Protein AF-A0A6P8C9P0-F1 (afdb_monomer)

Radius of gyration: 18.81 Å; Cα contacts (8 Å, |Δi|>4): 446; chains: 1; bounding box: 41×46×53 Å

Solvent-accessible surface area (backbone atoms only — not comparable to full-atom values): 13432 Å² total; per-residue (Å²): 136,72,99,70,89,68,78,59,92,70,78,67,55,32,41,37,35,40,25,25,28,27,42,24,46,54,54,61,43,34,74,77,38,61,74,51,44,64,33,69,88,29,44,31,27,42,57,29,80,65,13,52,50,44,22,51,49,37,21,52,47,36,54,76,71,49,50,63,82,60,47,60,36,36,37,21,14,67,36,49,24,17,42,52,31,44,45,54,35,68,60,75,67,96,59,94,73,78,75,48,33,39,36,36,74,60,48,38,52,67,38,17,49,34,28,45,54,32,42,70,40,49,73,59,43,48,72,76,40,70,75,47,42,54,87,79,52,91,57,54,56,60,79,79,44,34,81,89,46,62,58,47,74,66,56,51,35,56,37,32,51,53,38,52,55,53,57,65,72,44,90,64,50,27,34,34,38,22,26,33,51,65,38,49,40,39,39,35,63,74,28,46,63,80,60,66,78,75,45,70,56,68,63,50,65,40,28,38,37,35,27,34,42,42,63,59,86,78,64,94,71,96,75,94,77,80,93,72,96,67,89,67,70,57,54,36,32,40,79,74,48,81,49,78,107

Nearest PDB structures (foldseek):
  9emu-assembly1_B  TM=6.594E-01  e=8.810E-09  Streptomyces davaonensis
  5wdi-assembly2_B  TM=6.029E-01  e=4.535E-07  Homo sapiens
  6cnl-assembly1_I  TM=6.682E-01  e=8.509E-05  Homo sapiens
  6cnl-assembly1_E  TM=6.393E-01  e=7.523E-05  Homo sapiens
  6cnl-assembly1_H  TM=6.653E-01  e=4.219E-04  Homo sapiens

pLDDT: mean 85.33, std 20.02, range [25.55, 98.81]

Foldseek 3Di:
DPPPPDDDLCQQKAKEKEWEFFAWPLNVVCVVPVCCLLDLVLALTAHDPRSLVLLQVLLCVCVVVVVLVQAQEEEFAQGRRLLCSRCSNNVDDPDPDGRAAEYDNLQADWAEQGNNSFHAFVVVVCVVRVRYDDPNPPGRGRPGHYNPDTQDLVNLLVSLVVVVVVVSPDPTRYYYYYHHFSSQLSNCVLAEDDDPVVSNDTAHHGWIWMKMKHQLVPDDDDDDDDDDDDPRPSIHIYTDDGDDD

InterPro domains:
  IPR013078 Histidine phosphatase superfamily, clade-1 [PF00300] (19-215)
  IPR013078 Histidine phosphatase superfamily, clade-1 [SM00855] (15-187)
  IPR013078 Histidine phosphatase superfamily, clade-1 [cd07067] (16-215)
  IPR029033 Histidine phosphatase superfamily [G3DSA:3.40.50.1240] (15-223)
  IPR029033 Histidine phosphatase superfamily [SSF53254] (16-216)
  IPR050275 Phosphoglycerate Mutase/Phosphatase [PTHR48100] (12-219)

Organism: Punica granatum (NCBI:txid22663)

Secondary structure (DSSP, 8-state):
--TT----TTTT-EEEEEEEPPPBHHHHHHHH-GGGGG-GGGTTPPBPHHHHHHHHHHHHHHHHTSGGGT-SEEEE-SSHHHHHHHHHHHS---SSSPPPEEE-GGG-SS-SSSGGGS---HHHHHHH-TTEE-TT---SS--S--SS-PPPHHHHHHHHHHHHHHHHT-S-SEEEEEE-HHHHHHHHHHHB-S-HHHHSSPPPTT-EEEEEEEETT-----------S----SEEEEEEEEE--

Sequence (245 aa):
MDSNGVASPYQNCKIVHWVRHAEGIHNVESEKNHDALLSSVLLDAQLSPRGWQQVNDLHKHVRDSGLLKRIDLVVTSPLSRTMQTATGVFGQSDESEKLPFLAVELCRERLGVHPCDKRRSIKEYKSIFPSTDFSQIESNDDILWKPDHRETPEEIAARGVKFMNWLKARPEKEIAVVTHSVFLLHVLNTFGEGNKSEKSNFFKNCELRSMTIVDGSISGSDCPSKPNSEEVPETKLKLISLESA

Mean predicted aligned error: 8.1 Å

Structure (mmCIF, N/CA/C/O backbone):
data_AF-A0A6P8C9P0-F1
#
_entry.id   AF-A0A6P8C9P0-F1
#
loop_
_atom_site.group_PDB
_atom_site.id
_atom_site.type_symbol
_atom_site.label_atom_id
_atom_site.label_alt_id
_atom_site.label_comp_id
_atom_site.label_asym_id
_atom_site.label_entity_id
_atom_site.label_seq_id
_atom_site.pdbx_PDB_ins_code
_atom_site.Cartn_x
_atom_site.Cartn_y
_atom_site.Cartn_z
_atom_site.occupancy
_atom_site.B_iso_or_equiv
_atom_site.auth_seq_id
_atom_site.auth_comp_id
_atom_site.auth_asym_id
_atom_site.auth_atom_id
_atom_site.pdbx_PDB_model_num
ATOM 1 N N . MET A 1 1 ? -19.549 15.455 25.509 1.00 36.09 1 MET A N 1
ATOM 2 C CA . MET A 1 1 ? -18.852 16.705 25.872 1.00 36.09 1 MET A CA 1
ATOM 3 C C . MET A 1 1 ? -18.682 16.628 27.364 1.00 36.09 1 MET A C 1
ATOM 5 O O . MET A 1 1 ? -19.658 16.816 28.077 1.00 36.09 1 MET A O 1
ATOM 9 N N . ASP A 1 2 ? -17.489 16.265 27.808 1.00 34.53 2 ASP A N 1
ATOM 10 C CA . ASP A 1 2 ? -17.225 16.102 29.230 1.00 34.53 2 ASP A CA 1
ATOM 11 C C . ASP A 1 2 ? -16.655 17.431 29.720 1.00 34.53 2 ASP A C 1
ATOM 13 O O . ASP A 1 2 ? -15.826 18.063 29.059 1.00 34.53 2 ASP A O 1
ATOM 17 N N . SER A 1 3 ? -17.210 17.910 30.823 1.00 44.91 3 SER A N 1
ATOM 18 C CA . SER A 1 3 ? -17.244 19.305 31.263 1.00 44.91 3 SER A CA 1
ATOM 19 C C . SER A 1 3 ? -15.918 19.851 31.806 1.00 44.91 3 SER A C 1
ATOM 21 O O . SER A 1 3 ? -15.930 20.589 32.781 1.00 44.91 3 SER A O 1
ATOM 23 N N . ASN A 1 4 ? -14.781 19.507 31.195 1.00 46.22 4 ASN A N 1
ATOM 24 C CA . ASN A 1 4 ? -13.469 20.029 31.591 1.00 46.22 4 ASN A CA 1
ATOM 25 C C . ASN A 1 4 ? -12.419 20.149 30.472 1.00 46.22 4 ASN A C 1
ATOM 27 O O . ASN A 1 4 ? -11.253 20.333 30.789 1.00 46.22 4 ASN A O 1
ATOM 31 N N . GLY A 1 5 ? -12.781 20.088 29.184 1.00 45.06 5 GLY A N 1
ATOM 32 C CA . GLY A 1 5 ? -11.939 20.593 28.078 1.00 45.06 5 GLY A CA 1
ATOM 33 C C . GLY A 1 5 ? -10.528 19.998 27.897 1.00 45.06 5 GLY A C 1
ATOM 34 O O . GLY A 1 5 ? -9.812 20.430 26.999 1.00 45.06 5 GLY A O 1
ATOM 35 N N . VAL A 1 6 ? -10.121 19.013 28.697 1.00 41.75 6 VAL A N 1
ATOM 36 C CA . VAL A 1 6 ? -8.855 18.293 28.555 1.00 41.75 6 VAL A CA 1
ATOM 37 C C . VAL A 1 6 ? -9.152 17.012 27.790 1.00 41.75 6 VAL A C 1
ATOM 39 O O . VAL A 1 6 ? -9.842 16.123 28.293 1.00 41.75 6 VAL A O 1
ATOM 42 N N . ALA A 1 7 ? -8.668 16.944 26.550 1.00 39.94 7 ALA A N 1
ATOM 43 C CA . ALA A 1 7 ? -8.699 15.726 25.756 1.00 39.94 7 ALA A CA 1
ATOM 44 C C . ALA A 1 7 ? -8.031 14.592 26.549 1.00 39.94 7 ALA A C 1
ATOM 46 O O . ALA A 1 7 ? -6.959 14.775 27.128 1.00 39.94 7 ALA A O 1
ATOM 47 N N . SER A 1 8 ? -8.673 13.424 26.601 1.00 38.81 8 SER A N 1
ATOM 48 C CA . SER A 1 8 ? -8.066 12.240 27.213 1.00 38.81 8 SER A CA 1
ATOM 49 C C . SER A 1 8 ? -6.726 11.970 26.517 1.00 38.81 8 SER A C 1
ATOM 51 O O . SER A 1 8 ? -6.692 11.996 25.286 1.00 38.81 8 SER A O 1
ATOM 53 N N . PRO A 1 9 ? -5.629 11.663 27.234 1.00 44.19 9 PRO A N 1
ATOM 54 C CA . PRO A 1 9 ? -4.328 11.380 26.614 1.00 44.19 9 PRO A CA 1
ATOM 55 C C . PRO A 1 9 ? -4.365 10.193 25.630 1.00 44.19 9 PRO A C 1
ATOM 57 O O . PRO A 1 9 ? -3.438 9.999 24.851 1.00 44.19 9 PRO A O 1
ATOM 60 N N . TYR A 1 10 ? -5.459 9.422 25.620 1.00 43.62 10 TYR A N 1
ATOM 61 C CA . TYR A 1 10 ? -5.720 8.329 24.685 1.00 43.62 10 TYR A CA 1
ATOM 62 C C . TYR A 1 10 ? -6.518 8.733 23.429 1.00 43.62 10 TYR A C 1
ATOM 64 O O . TYR A 1 10 ? -6.723 7.890 22.559 1.00 43.62 10 TYR A O 1
ATOM 72 N N . GLN A 1 11 ? -6.970 9.988 23.293 1.00 51.03 11 GLN A N 1
ATOM 73 C CA . GLN A 1 11 ? -7.746 10.441 22.124 1.00 51.03 11 GLN A CA 1
ATOM 74 C C . GLN A 1 11 ? -6.915 10.602 20.838 1.00 51.03 11 GLN A C 1
ATOM 76 O O . GLN A 1 11 ? -7.505 10.607 19.763 1.00 51.03 11 GLN A O 1
ATOM 81 N N . ASN A 1 12 ? -5.578 10.627 20.921 1.00 63.69 12 ASN A N 1
ATOM 82 C CA . ASN A 1 12 ? -4.683 10.768 19.757 1.00 63.69 12 ASN A CA 1
ATOM 83 C C . ASN A 1 12 ? -3.881 9.497 19.420 1.00 63.69 12 ASN A C 1
ATOM 85 O O . ASN A 1 12 ? -2.941 9.537 18.628 1.00 63.69 12 ASN A O 1
ATOM 89 N N . CYS A 1 13 ? -4.225 8.357 20.019 1.00 78.50 13 CYS A N 1
ATOM 90 C CA . CYS A 1 13 ? -3.523 7.098 19.793 1.00 78.50 13 CYS A CA 1
ATOM 91 C C . CYS A 1 13 ? -4.168 6.332 18.628 1.00 78.50 13 CYS A C 1
ATOM 93 O O . CYS A 1 13 ? -5.369 6.060 18.658 1.00 78.50 13 CYS A O 1
ATOM 95 N N . LYS A 1 14 ? -3.380 5.986 17.602 1.00 89.00 14 LYS A N 1
ATOM 96 C CA . LYS A 1 14 ? -3.839 5.210 16.437 1.00 89.00 14 LYS A CA 1
ATOM 97 C C . LYS A 1 14 ? -3.002 3.949 16.282 1.00 89.00 14 LYS A C 1
ATOM 99 O O . LYS A 1 14 ? -1.774 4.023 16.360 1.00 89.00 14 LYS A O 1
ATOM 104 N N . ILE A 1 15 ? -3.647 2.811 16.056 1.00 93.81 15 ILE A N 1
ATOM 105 C CA . ILE A 1 15 ? -2.972 1.544 15.768 1.00 93.81 15 ILE A CA 1
ATOM 106 C C . ILE A 1 15 ? -2.890 1.386 14.251 1.00 93.81 15 ILE A C 1
ATOM 108 O O . ILE A 1 15 ? -3.877 1.559 13.538 1.00 93.81 15 ILE A O 1
ATOM 112 N N . VAL A 1 16 ? -1.696 1.078 13.754 1.00 95.62 16 VAL A N 1
ATOM 113 C CA . VAL A 1 16 ? -1.434 0.848 12.336 1.00 95.62 16 VAL A CA 1
ATOM 114 C C . VAL A 1 16 ? -0.801 -0.523 12.146 1.00 95.62 16 VAL A C 1
ATOM 116 O O . VAL A 1 16 ? 0.275 -0.799 12.680 1.00 95.62 16 VAL A O 1
ATOM 119 N N . HIS A 1 17 ? -1.455 -1.366 11.353 1.00 96.69 17 HIS A N 1
ATOM 120 C CA . HIS A 1 17 ? -0.952 -2.667 10.924 1.00 96.69 17 HIS A CA 1
ATOM 121 C C . HIS A 1 17 ? -0.268 -2.511 9.573 1.00 96.69 17 HIS A C 1
ATOM 123 O O . HIS A 1 17 ? -0.915 -2.424 8.530 1.00 96.69 17 HIS A O 1
ATOM 129 N N . TRP A 1 18 ? 1.055 -2.446 9.593 1.00 97.06 18 TRP A N 1
ATOM 130 C CA . TRP A 1 18 ? 1.876 -2.337 8.397 1.00 97.06 18 TRP A CA 1
ATOM 131 C C . TRP A 1 18 ? 2.036 -3.704 7.758 1.00 97.06 18 TRP A C 1
ATOM 133 O O . TRP A 1 18 ? 2.501 -4.633 8.413 1.00 97.06 18 TRP A O 1
ATOM 143 N N . VAL A 1 19 ? 1.692 -3.815 6.480 1.00 97.94 19 VAL A N 1
ATOM 144 C CA . VAL A 1 19 ? 1.798 -5.055 5.713 1.00 97.94 19 VAL A CA 1
ATOM 145 C C . VAL A 1 19 ? 2.617 -4.795 4.457 1.00 97.94 19 VAL A C 1
ATOM 147 O O . VAL A 1 19 ? 2.261 -3.941 3.640 1.00 97.94 19 VAL A O 1
ATOM 150 N N . ARG A 1 20 ? 3.706 -5.542 4.255 1.00 98.19 20 ARG A N 1
ATOM 151 C CA . ARG A 1 20 ? 4.356 -5.591 2.935 1.00 98.19 20 ARG A CA 1
ATOM 152 C C . ARG A 1 20 ? 3.530 -6.492 2.024 1.00 98.19 20 ARG A C 1
ATOM 154 O O . ARG A 1 20 ? 3.133 -7.577 2.437 1.00 98.19 20 ARG A O 1
ATOM 161 N N . HIS A 1 21 ? 3.330 -6.095 0.769 1.00 98.62 21 HIS A N 1
ATOM 162 C CA . HIS A 1 21 ? 2.670 -6.956 -0.214 1.00 98.62 21 HIS A CA 1
ATOM 163 C C . HIS A 1 21 ? 3.293 -8.365 -0.288 1.00 98.62 21 HIS A C 1
ATOM 165 O O . HIS A 1 21 ? 4.496 -8.566 -0.064 1.00 98.62 21 HIS A O 1
ATOM 171 N N . ALA A 1 22 ? 2.471 -9.348 -0.645 1.00 98.50 22 ALA A N 1
ATOM 172 C CA . ALA A 1 22 ? 2.928 -10.709 -0.902 1.00 98.50 22 ALA A CA 1
ATOM 173 C C . ALA A 1 22 ? 3.867 -10.779 -2.124 1.00 98.50 22 ALA A C 1
ATOM 175 O O . ALA A 1 22 ? 4.036 -9.799 -2.849 1.00 98.50 22 ALA A O 1
ATOM 176 N N . GLU A 1 23 ? 4.522 -11.913 -2.349 1.00 98.62 23 GLU A N 1
ATOM 177 C CA . GLU A 1 23 ? 5.474 -12.089 -3.449 1.00 98.62 23 GLU A CA 1
ATOM 178 C C . GLU A 1 23 ? 4.827 -11.738 -4.799 1.00 98.62 23 GLU A C 1
ATOM 180 O O . GLU A 1 23 ? 3.805 -12.297 -5.200 1.00 98.62 23 GLU A O 1
ATOM 185 N N . GLY A 1 24 ? 5.414 -10.768 -5.498 1.00 98.31 24 GLY A N 1
ATOM 186 C CA . GLY A 1 24 ? 5.014 -10.382 -6.846 1.00 98.31 24 GLY A CA 1
ATOM 187 C C . GLY A 1 24 ? 5.866 -11.066 -7.906 1.00 98.31 24 GLY A C 1
ATOM 188 O O . GLY A 1 24 ? 7.008 -11.436 -7.645 1.00 98.31 24 GLY A O 1
ATOM 189 N N . ILE A 1 25 ? 5.364 -11.131 -9.140 1.00 98.38 25 ILE A N 1
ATOM 190 C CA . ILE A 1 25 ? 6.147 -11.617 -10.291 1.00 98.38 25 ILE A CA 1
ATOM 191 C C . ILE A 1 25 ? 7.461 -10.832 -10.434 1.00 98.38 25 ILE A C 1
ATOM 193 O O . ILE A 1 25 ? 8.504 -11.418 -10.697 1.00 98.38 25 ILE A O 1
ATOM 197 N N . HIS A 1 26 ? 7.449 -9.522 -10.161 1.00 97.38 26 HIS A N 1
ATOM 198 C CA . HIS A 1 26 ? 8.673 -8.718 -10.156 1.00 97.38 26 HIS A CA 1
ATOM 199 C C . HIS A 1 26 ? 9.710 -9.181 -9.116 1.00 97.38 26 HIS A C 1
ATOM 201 O O . HIS A 1 26 ? 10.896 -9.074 -9.399 1.00 97.38 26 HIS A O 1
ATOM 207 N N . ASN A 1 27 ? 9.299 -9.704 -7.947 1.00 96.88 27 ASN A N 1
ATOM 208 C CA . ASN A 1 27 ? 10.239 -10.244 -6.959 1.00 96.88 27 ASN A CA 1
ATOM 209 C C . ASN A 1 27 ? 10.946 -11.467 -7.547 1.00 96.88 27 ASN A C 1
ATOM 211 O O . ASN A 1 27 ? 12.171 -11.469 -7.634 1.00 96.88 27 ASN A O 1
ATOM 215 N N . VAL A 1 28 ? 10.163 -12.420 -8.059 1.00 97.19 28 VAL A N 1
ATOM 216 C CA . VAL A 1 28 ? 10.656 -13.649 -8.698 1.00 97.19 28 VAL A CA 1
ATOM 217 C C . VAL A 1 28 ? 11.628 -13.350 -9.841 1.00 97.19 28 VAL A C 1
ATOM 219 O O . VAL A 1 28 ? 12.682 -13.972 -9.936 1.00 97.19 28 VAL A O 1
ATOM 222 N N . GLU A 1 29 ? 11.302 -12.394 -10.712 1.00 97.00 29 GLU A N 1
ATOM 223 C CA . GLU A 1 29 ? 12.180 -12.048 -11.833 1.00 97.00 29 GLU A CA 1
ATOM 224 C C . GLU A 1 29 ? 13.431 -11.291 -11.372 1.00 97.00 29 GLU A C 1
ATOM 226 O O . GLU A 1 29 ? 14.524 -11.583 -11.853 1.00 97.00 29 GLU A O 1
ATOM 231 N N . SER A 1 30 ? 13.309 -10.393 -10.388 1.00 94.19 30 SER A N 1
ATOM 232 C CA . SER A 1 30 ? 14.456 -9.652 -9.845 1.00 94.19 30 SER A CA 1
ATOM 233 C C . SER A 1 30 ? 15.464 -10.528 -9.096 1.00 94.19 30 SER A C 1
ATOM 235 O O . SER A 1 30 ? 16.649 -10.207 -9.092 1.00 94.19 30 SER A O 1
ATOM 237 N N . GLU A 1 31 ? 15.015 -11.636 -8.493 1.00 93.62 31 GLU A N 1
ATOM 238 C CA . GLU A 1 31 ? 15.888 -12.633 -7.856 1.00 93.62 31 GLU A CA 1
ATOM 239 C C . GLU A 1 31 ? 16.720 -13.412 -8.881 1.00 93.62 31 GLU A C 1
ATOM 241 O O . GLU A 1 31 ? 17.859 -13.781 -8.598 1.00 93.62 31 GLU A O 1
ATOM 246 N N . LYS A 1 32 ? 16.175 -13.646 -10.081 1.00 94.75 32 LYS A N 1
ATOM 247 C CA . LYS A 1 32 ? 16.897 -14.297 -11.186 1.00 94.75 32 LYS A CA 1
ATOM 248 C C . LYS A 1 32 ? 17.855 -13.329 -11.871 1.00 94.75 32 LYS A C 1
ATOM 250 O O . LYS A 1 32 ? 18.989 -13.688 -12.176 1.00 94.75 32 LYS A O 1
ATOM 255 N N . ASN A 1 33 ? 17.369 -12.126 -12.164 1.00 93.88 33 ASN A N 1
ATOM 256 C CA . ASN A 1 33 ? 18.121 -11.068 -12.817 1.00 93.88 33 ASN A CA 1
ATOM 257 C C . ASN A 1 33 ? 17.550 -9.703 -12.422 1.00 93.88 33 ASN A C 1
ATOM 259 O O . ASN A 1 33 ? 16.431 -9.357 -12.799 1.00 93.88 33 ASN A O 1
ATOM 263 N N . HIS A 1 34 ? 18.344 -8.894 -11.726 1.00 91.62 34 HIS A N 1
ATOM 264 C CA . HIS A 1 34 ? 17.909 -7.575 -11.277 1.00 91.62 34 HIS A CA 1
ATOM 265 C C . HIS A 1 34 ? 17.508 -6.646 -12.437 1.00 91.62 34 HIS A C 1
ATOM 267 O O . HIS A 1 34 ? 16.539 -5.896 -12.310 1.00 91.62 34 HIS A O 1
ATOM 273 N N . ASP A 1 35 ? 18.166 -6.758 -13.597 1.00 94.56 35 ASP A N 1
ATOM 274 C CA . ASP A 1 35 ? 17.868 -5.942 -14.784 1.00 94.56 35 ASP A CA 1
ATOM 275 C C . ASP A 1 35 ? 16.480 -6.235 -15.373 1.00 94.56 35 ASP A C 1
ATOM 277 O O . ASP A 1 35 ? 15.930 -5.419 -16.117 1.00 94.56 35 ASP A O 1
ATOM 281 N N . ALA A 1 36 ? 15.853 -7.361 -15.001 1.00 94.38 36 ALA A N 1
ATOM 282 C CA . ALA A 1 36 ? 14.478 -7.663 -15.389 1.00 94.38 36 ALA A CA 1
ATOM 283 C C . ALA A 1 36 ? 13.499 -6.573 -14.928 1.00 94.38 36 ALA A C 1
ATOM 285 O O . ALA A 1 36 ? 12.482 -6.356 -15.587 1.00 94.38 36 ALA A O 1
ATOM 286 N N . LEU A 1 37 ? 13.822 -5.839 -13.853 1.00 94.62 37 LEU A N 1
ATOM 287 C CA . LEU A 1 37 ? 13.021 -4.724 -13.339 1.00 94.62 37 LEU A CA 1
ATOM 288 C C . LEU A 1 37 ? 12.880 -3.552 -14.318 1.00 94.62 37 LEU A C 1
ATOM 290 O O . LEU A 1 37 ? 11.991 -2.729 -14.120 1.00 94.62 37 LEU A O 1
ATOM 294 N N . LEU A 1 38 ? 13.704 -3.478 -15.368 1.00 96.25 38 LEU A N 1
ATOM 295 C CA . LEU A 1 38 ? 13.580 -2.491 -16.448 1.00 96.25 38 LEU A CA 1
ATOM 296 C C . LEU A 1 38 ? 12.605 -2.934 -17.551 1.00 96.25 38 LEU A C 1
ATOM 298 O O . LEU A 1 38 ? 12.249 -2.143 -18.425 1.00 96.25 38 LEU A O 1
ATOM 302 N N . SER A 1 39 ? 12.149 -4.188 -17.525 1.00 96.38 39 SER A N 1
ATOM 303 C CA . SER A 1 39 ? 11.251 -4.737 -18.537 1.00 96.38 39 SER A CA 1
ATOM 304 C C . SER A 1 39 ? 9.836 -4.176 -18.411 1.00 96.38 39 SER A C 1
ATOM 306 O O . SER A 1 39 ? 9.211 -4.227 -17.349 1.00 96.38 39 SER A O 1
ATOM 308 N N . SER A 1 40 ? 9.274 -3.728 -19.535 1.00 95.81 40 SER A N 1
ATOM 309 C CA . SER A 1 40 ? 7.868 -3.320 -19.628 1.00 95.81 40 SER A CA 1
ATOM 310 C C . SER A 1 40 ? 6.890 -4.473 -19.378 1.00 95.81 40 SER A C 1
ATOM 312 O O . SER A 1 40 ? 5.745 -4.221 -19.010 1.00 95.81 40 SER A O 1
ATOM 314 N N . VAL A 1 41 ? 7.335 -5.730 -19.504 1.00 96.62 41 VAL A N 1
ATOM 315 C CA . VAL A 1 41 ? 6.534 -6.922 -19.170 1.00 96.62 41 VAL A CA 1
ATOM 316 C C . VAL A 1 41 ? 6.161 -6.941 -17.687 1.00 96.62 41 VAL A C 1
ATOM 318 O O . VAL A 1 41 ? 5.101 -7.446 -17.323 1.00 96.62 41 VAL A O 1
ATOM 321 N N . LEU A 1 42 ? 6.998 -6.353 -16.827 1.00 97.38 42 LEU A N 1
ATOM 322 C CA . LEU A 1 42 ? 6.732 -6.254 -15.396 1.00 97.38 42 LEU A CA 1
ATOM 323 C C . LEU A 1 42 ? 5.882 -5.038 -15.021 1.00 97.38 42 LEU A C 1
ATOM 325 O O . LEU A 1 42 ? 5.723 -4.793 -13.826 1.00 97.38 42 LEU A O 1
ATOM 329 N N . LEU A 1 43 ? 5.330 -4.285 -15.984 1.00 98.12 43 LEU A N 1
ATO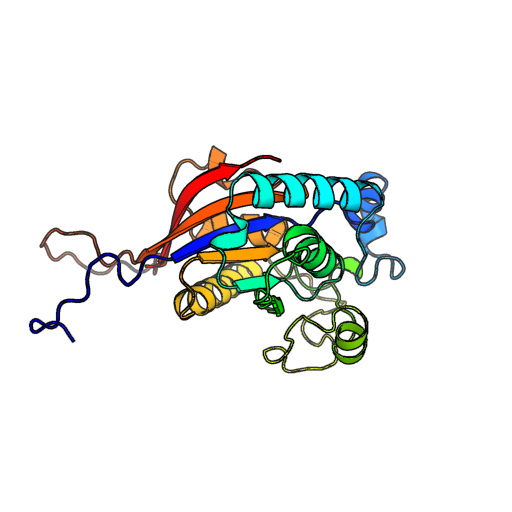M 330 C CA . LEU A 1 43 ? 4.482 -3.129 -15.694 1.00 98.12 43 LEU A CA 1
ATOM 331 C C . LEU A 1 43 ? 3.360 -3.503 -14.725 1.00 98.12 43 LEU A C 1
ATOM 333 O O . LEU A 1 43 ? 2.560 -4.403 -14.999 1.00 98.12 43 LEU A O 1
ATOM 337 N N . ASP A 1 44 ? 3.314 -2.783 -13.602 1.00 98.25 44 ASP A N 1
ATOM 338 C CA . ASP A 1 44 ? 2.358 -3.009 -12.518 1.00 98.25 44 ASP A CA 1
ATOM 339 C C . ASP A 1 44 ? 2.180 -4.509 -12.199 1.00 98.25 44 ASP A C 1
ATOM 341 O O . ASP A 1 44 ? 1.081 -5.077 -12.287 1.00 98.25 44 ASP A O 1
ATOM 345 N N . ALA A 1 45 ? 3.313 -5.175 -11.945 1.00 97.75 45 ALA A N 1
ATOM 346 C CA . ALA A 1 45 ? 3.381 -6.616 -11.753 1.00 97.75 45 ALA A CA 1
ATOM 347 C C . ALA A 1 45 ? 2.396 -7.097 -10.677 1.00 97.75 45 ALA A C 1
ATOM 349 O O . ALA A 1 45 ? 2.309 -6.536 -9.579 1.00 97.75 45 ALA A O 1
ATOM 350 N N . GLN A 1 46 ? 1.697 -8.181 -11.003 1.00 98.31 46 GLN A N 1
ATOM 351 C CA . GLN A 1 46 ? 0.752 -8.857 -10.118 1.00 98.31 46 GLN A CA 1
ATOM 352 C C . GLN A 1 46 ? 1.466 -9.794 -9.130 1.00 98.31 46 GLN A C 1
ATOM 354 O O . GLN A 1 46 ? 2.683 -10.006 -9.217 1.00 98.31 46 GLN A O 1
ATOM 359 N N . LEU A 1 47 ? 0.704 -10.358 -8.192 1.00 98.75 47 LEU A N 1
ATOM 360 C CA . LEU A 1 47 ? 1.163 -11.426 -7.305 1.00 98.75 47 LEU A CA 1
ATOM 361 C C . LEU A 1 47 ? 1.556 -12.693 -8.076 1.00 98.75 47 LEU A C 1
ATOM 363 O O . LEU A 1 47 ? 0.959 -13.031 -9.100 1.00 98.75 47 LEU A O 1
ATOM 367 N N . SER A 1 48 ? 2.562 -13.402 -7.566 1.00 98.56 48 SER A N 1
ATOM 368 C CA . SER A 1 48 ? 2.918 -14.743 -8.029 1.00 98.56 48 SER A CA 1
ATOM 369 C C . SER A 1 48 ? 1.943 -15.792 -7.461 1.00 98.56 48 SER A C 1
ATOM 371 O O . SER A 1 48 ? 1.203 -15.503 -6.514 1.00 98.56 48 SER A O 1
ATOM 373 N N . PRO A 1 49 ? 1.951 -17.040 -7.968 1.00 98.50 49 PRO A N 1
ATOM 374 C CA . PRO A 1 49 ? 1.204 -18.135 -7.344 1.00 98.50 49 PRO A CA 1
ATOM 375 C C . PRO A 1 49 ? 1.560 -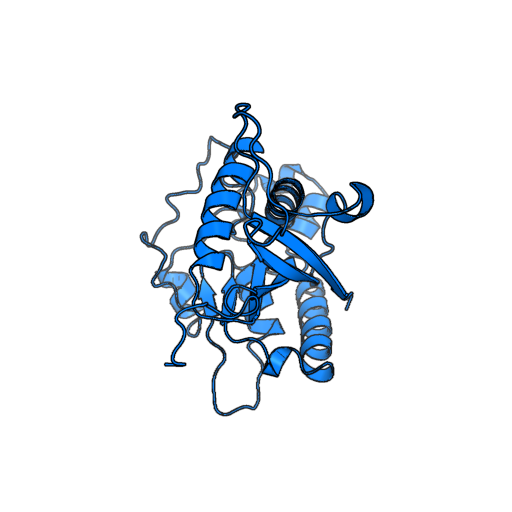18.345 -5.864 1.00 98.50 49 PRO A C 1
ATOM 377 O O . PRO A 1 49 ? 0.678 -18.588 -5.044 1.00 98.50 49 PRO A O 1
ATOM 380 N N . ARG A 1 50 ? 2.839 -18.192 -5.502 1.00 98.50 50 ARG A N 1
ATOM 381 C CA . ARG A 1 50 ? 3.290 -18.242 -4.106 1.00 98.50 50 ARG A CA 1
ATOM 382 C C . ARG A 1 50 ? 2.829 -17.017 -3.317 1.00 98.50 50 ARG A C 1
ATOM 384 O O . ARG A 1 50 ? 2.460 -17.156 -2.156 1.00 98.50 50 ARG A O 1
ATOM 391 N N . GLY A 1 51 ? 2.781 -15.840 -3.940 1.00 98.69 51 GLY A N 1
ATOM 392 C CA . GLY A 1 51 ? 2.196 -14.643 -3.339 1.00 98.69 51 GLY A CA 1
ATOM 393 C C . GLY A 1 51 ? 0.743 -14.854 -2.907 1.00 98.69 51 GLY A C 1
ATOM 394 O O . GLY A 1 51 ? 0.364 -14.459 -1.811 1.00 98.69 51 GLY A O 1
ATOM 395 N N . TRP A 1 52 ? -0.060 -15.557 -3.708 1.00 98.56 52 TRP A N 1
ATOM 396 C CA . TRP A 1 52 ? -1.432 -15.908 -3.321 1.00 98.56 52 TRP A CA 1
ATOM 397 C C . TRP A 1 52 ? -1.512 -16.899 -2.155 1.00 98.56 52 TRP A C 1
ATOM 399 O O . TRP A 1 52 ? -2.424 -16.793 -1.339 1.00 98.56 52 TRP A O 1
ATOM 409 N N . GLN A 1 53 ? -0.557 -17.826 -2.028 1.00 98.38 53 GLN A N 1
ATOM 410 C CA . GLN A 1 53 ? -0.470 -18.690 -0.843 1.00 98.38 53 GLN A CA 1
ATOM 411 C C . GLN A 1 53 ? -0.207 -17.854 0.416 1.00 98.38 53 GLN A C 1
ATOM 413 O O . GLN A 1 53 ? -0.965 -17.953 1.373 1.00 98.38 53 GLN A O 1
ATOM 418 N N . GLN A 1 54 ? 0.766 -16.938 0.360 1.00 98.44 54 GLN A N 1
ATOM 419 C CA . GLN A 1 54 ? 1.067 -16.021 1.468 1.00 98.44 54 GLN A CA 1
ATOM 420 C C . GLN A 1 54 ? -0.143 -15.157 1.861 1.00 98.44 54 GLN A C 1
ATOM 422 O O . GLN A 1 54 ? -0.399 -14.951 3.043 1.00 98.44 54 GLN A O 1
ATOM 427 N N . VAL A 1 55 ? -0.909 -14.676 0.874 1.00 98.44 55 VAL A N 1
ATOM 428 C CA . VAL A 1 55 ? -2.162 -13.938 1.106 1.00 98.44 55 VAL A CA 1
ATOM 429 C C . VAL A 1 55 ? -3.176 -14.780 1.879 1.00 98.44 55 VAL A C 1
ATOM 431 O O . VAL A 1 55 ? -3.787 -14.273 2.816 1.00 98.44 55 VAL A O 1
ATOM 434 N N . ASN A 1 56 ? -3.352 -16.052 1.514 1.00 97.44 56 ASN A N 1
ATOM 435 C CA . ASN A 1 56 ? -4.288 -16.945 2.199 1.00 97.44 56 ASN A CA 1
ATOM 436 C C . ASN A 1 56 ? -3.842 -17.251 3.633 1.00 97.44 56 ASN A C 1
ATOM 438 O O . ASN A 1 56 ? -4.674 -17.267 4.542 1.00 97.44 56 ASN A O 1
ATOM 442 N N . ASP A 1 57 ? -2.541 -17.452 3.841 1.00 97.38 57 ASP A N 1
ATOM 443 C CA . ASP A 1 57 ? -1.971 -17.704 5.164 1.00 97.38 57 ASP A CA 1
ATOM 444 C C . ASP A 1 57 ? -2.177 -16.491 6.082 1.00 97.38 57 ASP A C 1
ATOM 446 O O . ASP A 1 57 ? -2.702 -16.627 7.193 1.00 97.38 57 ASP A O 1
ATOM 450 N N . LEU A 1 58 ? -1.879 -15.282 5.587 1.00 97.25 58 LEU A N 1
ATOM 451 C CA . LEU A 1 58 ? -2.120 -14.055 6.343 1.00 97.25 58 LEU A CA 1
ATOM 452 C C . LEU A 1 58 ? -3.619 -13.804 6.561 1.00 97.25 58 LEU A C 1
ATOM 454 O O . LEU A 1 58 ? -4.001 -13.419 7.663 1.00 97.25 58 LEU A O 1
ATOM 458 N N . HIS A 1 59 ? -4.483 -14.062 5.570 1.00 96.62 59 HIS A N 1
ATOM 459 C CA . HIS A 1 59 ? -5.940 -13.971 5.738 1.00 96.62 59 HIS A CA 1
ATOM 460 C C . HIS A 1 59 ? -6.421 -14.850 6.901 1.00 96.62 59 HIS A C 1
ATOM 462 O O . HIS A 1 59 ? -7.131 -14.385 7.798 1.00 96.62 59 HIS A O 1
ATOM 468 N N . LYS A 1 60 ? -5.992 -16.118 6.919 1.00 95.62 60 LYS A N 1
ATOM 469 C CA . LYS A 1 60 ? -6.318 -17.054 7.995 1.00 95.62 60 LYS A CA 1
ATOM 470 C C . LYS A 1 60 ? -5.849 -16.512 9.345 1.00 95.62 60 LYS A C 1
ATOM 472 O O . LYS A 1 60 ? -6.626 -16.533 10.296 1.00 95.62 60 LYS A O 1
ATOM 477 N N . HIS A 1 61 ? -4.622 -15.997 9.426 1.00 95.06 61 HIS A N 1
ATOM 478 C CA . HIS A 1 61 ? -4.079 -15.414 10.656 1.00 95.06 61 HIS A CA 1
ATOM 479 C C . HIS A 1 61 ? -4.904 -14.222 11.159 1.00 95.06 61 HIS A C 1
ATOM 481 O O . HIS A 1 61 ? -5.324 -14.220 12.316 1.00 95.06 61 HIS A O 1
ATOM 487 N N . VAL A 1 62 ? -5.190 -13.226 10.310 1.00 94.56 62 VAL A N 1
ATOM 488 C CA . VAL A 1 62 ? -5.934 -12.018 10.730 1.00 94.56 62 VAL A CA 1
ATOM 489 C C . VAL A 1 62 ? -7.394 -12.309 11.080 1.00 94.56 62 VAL A C 1
ATOM 491 O O . VAL A 1 62 ? -7.990 -11.605 11.898 1.00 94.56 62 VAL A O 1
ATOM 494 N N . ARG A 1 63 ? -7.977 -13.354 10.484 1.00 93.94 63 ARG A N 1
ATOM 495 C CA . ARG A 1 63 ? -9.309 -13.851 10.835 1.00 93.94 63 ARG A CA 1
ATOM 496 C C . ARG A 1 63 ? -9.291 -14.567 12.184 1.00 93.94 63 ARG A C 1
ATOM 498 O O . ARG A 1 63 ? -10.079 -14.222 13.060 1.00 93.94 63 ARG A O 1
ATOM 505 N N . ASP A 1 64 ? -8.401 -15.544 12.351 1.00 93.81 64 ASP A N 1
ATOM 506 C CA . ASP A 1 64 ? -8.345 -16.401 13.542 1.00 93.81 64 ASP A CA 1
ATOM 507 C C . ASP A 1 64 ? -7.913 -15.609 14.794 1.00 93.81 64 ASP A C 1
ATOM 509 O O . ASP A 1 64 ? -8.372 -15.904 15.896 1.00 93.81 64 ASP A O 1
ATOM 513 N N . SER A 1 65 ? -7.093 -14.562 14.636 1.00 93.69 65 SER A N 1
ATOM 514 C CA . SER A 1 65 ? -6.711 -13.646 15.723 1.00 93.69 65 SER A CA 1
ATOM 515 C C . SER A 1 65 ? -7.802 -12.635 16.099 1.00 93.69 65 SER A C 1
ATOM 517 O O . SER A 1 65 ? -7.676 -11.929 17.100 1.00 93.69 65 SER A O 1
ATOM 519 N N . GLY A 1 66 ? -8.867 -12.526 15.296 1.00 92.56 66 GLY A N 1
ATOM 520 C CA . GLY A 1 66 ? -9.911 -11.514 15.452 1.00 92.56 66 GLY A CA 1
ATOM 521 C C . GLY A 1 66 ? -9.490 -10.103 15.027 1.00 92.56 66 GLY A C 1
ATOM 522 O O . GLY A 1 66 ? -10.287 -9.176 15.171 1.00 92.56 66 GLY A O 1
ATOM 523 N N . LEU A 1 67 ? -8.278 -9.920 14.484 1.00 92.94 67 LEU A N 1
ATOM 524 C CA . LEU A 1 67 ? -7.793 -8.626 13.996 1.00 92.94 67 LEU A CA 1
ATOM 525 C C . LEU A 1 67 ? -8.725 -8.031 12.935 1.00 92.94 67 LEU A C 1
ATOM 527 O O . LEU A 1 67 ? -9.016 -6.840 12.980 1.00 92.94 67 LEU A O 1
ATOM 531 N N . LEU A 1 68 ? -9.250 -8.860 12.029 1.00 92.50 68 LEU A N 1
ATOM 532 C CA . LEU A 1 68 ? -10.139 -8.407 10.956 1.00 92.50 68 LEU A CA 1
ATOM 533 C C . LEU A 1 68 ? -11.367 -7.631 11.471 1.00 92.50 68 LEU A C 1
ATOM 535 O O . LEU A 1 68 ? -11.836 -6.726 10.794 1.00 92.50 68 LEU A O 1
ATOM 539 N N . LYS A 1 69 ? -11.847 -7.944 12.682 1.00 91.81 69 LYS A N 1
ATOM 540 C CA . LYS A 1 69 ? -13.017 -7.301 13.309 1.00 91.81 69 LYS A CA 1
ATOM 541 C C . LYS A 1 69 ? -12.712 -5.957 13.971 1.00 91.81 69 LYS A C 1
ATOM 543 O O . LYS A 1 69 ? -13.633 -5.281 14.414 1.00 91.81 69 LYS A O 1
ATOM 548 N N . ARG A 1 70 ? -11.431 -5.614 14.121 1.00 93.25 70 ARG A N 1
ATOM 549 C CA . ARG A 1 70 ? -10.984 -4.377 14.777 1.00 93.25 70 ARG A CA 1
ATOM 550 C C . ARG A 1 70 ? -10.567 -3.299 13.788 1.00 93.25 70 ARG A C 1
ATOM 552 O O . ARG A 1 70 ? -10.545 -2.136 14.161 1.00 93.25 70 ARG A O 1
ATOM 559 N N . ILE A 1 71 ? -10.216 -3.683 12.562 1.00 95.31 71 ILE A N 1
ATOM 560 C CA . ILE A 1 71 ? -9.765 -2.743 11.538 1.00 95.31 71 ILE A CA 1
ATOM 561 C C . ILE A 1 71 ? -10.954 -1.895 11.084 1.00 95.31 71 ILE A C 1
ATOM 563 O O . ILE A 1 71 ? -11.987 -2.423 10.688 1.00 95.31 71 ILE A O 1
ATOM 567 N N . ASP A 1 72 ? -10.771 -0.579 11.095 1.00 96.44 72 ASP A N 1
ATOM 568 C CA . ASP A 1 72 ? -11.760 0.399 10.640 1.00 96.44 72 ASP A CA 1
ATOM 569 C C . ASP A 1 72 ? -11.585 0.734 9.146 1.00 96.44 72 ASP A C 1
ATOM 571 O O . ASP A 1 72 ? -12.539 1.103 8.463 1.00 96.44 72 ASP A O 1
ATOM 575 N N . LEU A 1 73 ? -10.349 0.645 8.634 1.00 97.88 73 LEU A N 1
ATOM 576 C CA . LEU A 1 73 ? -9.979 1.000 7.261 1.00 97.88 73 LEU A CA 1
ATOM 577 C C . LEU A 1 73 ? -8.765 0.203 6.774 1.00 97.88 73 LEU A C 1
ATOM 579 O O . LEU A 1 73 ? -7.755 0.091 7.473 1.00 97.88 73 LEU A O 1
ATOM 583 N N . VAL A 1 74 ? -8.824 -0.259 5.523 1.00 98.56 74 VAL A N 1
ATOM 584 C CA . VAL A 1 74 ? -7.663 -0.793 4.801 1.00 98.56 74 VAL A CA 1
ATOM 585 C C . VAL A 1 74 ? -7.169 0.237 3.793 1.00 98.56 74 VAL A C 1
ATOM 587 O O . VAL A 1 74 ? -7.835 0.557 2.810 1.00 98.56 74 VAL A O 1
ATOM 590 N N . VAL A 1 75 ? -5.962 0.740 4.010 1.00 98.81 75 VAL A N 1
ATOM 591 C CA . VAL A 1 75 ? -5.242 1.605 3.077 1.00 98.81 75 VAL A CA 1
ATOM 592 C C . VAL A 1 75 ? -4.317 0.751 2.222 1.00 98.81 75 VAL A C 1
ATOM 594 O O . VAL A 1 75 ? -3.587 -0.099 2.728 1.00 98.81 75 VAL A O 1
ATOM 597 N N . THR A 1 76 ? -4.302 0.994 0.916 1.00 98.81 76 THR A N 1
ATOM 598 C CA . THR A 1 76 ? -3.405 0.305 -0.017 1.00 98.81 76 THR A CA 1
ATOM 599 C C . THR A 1 76 ? -2.671 1.293 -0.906 1.00 98.81 76 THR A C 1
ATOM 601 O O . THR A 1 76 ? -3.219 2.300 -1.355 1.00 98.81 76 THR A O 1
ATOM 604 N N . SER A 1 77 ? -1.433 0.963 -1.250 1.00 98.75 77 SER A N 1
ATOM 605 C CA . SER A 1 77 ? -0.793 1.565 -2.415 1.00 98.75 77 SER A CA 1
ATOM 606 C C . SER A 1 77 ? -1.574 1.202 -3.695 1.00 98.75 77 SER A C 1
ATOM 608 O O . SER A 1 77 ? -2.044 0.062 -3.806 1.00 98.75 77 SER A O 1
ATOM 610 N N . PRO A 1 78 ? -1.701 2.108 -4.685 1.00 98.50 78 PRO A N 1
ATOM 611 C CA . PRO A 1 78 ? -2.395 1.842 -5.949 1.00 98.50 78 PRO A CA 1
ATOM 612 C C . PRO A 1 78 ? -1.533 1.050 -6.953 1.00 98.50 78 PRO A C 1
ATOM 614 O O . PRO A 1 78 ? -1.452 1.396 -8.131 1.00 98.50 78 PRO A O 1
ATOM 617 N N . LEU A 1 79 ? -0.867 -0.015 -6.503 1.00 98.75 79 LEU A N 1
ATOM 618 C CA . LEU A 1 79 ? -0.187 -0.993 -7.357 1.00 98.75 79 LEU A CA 1
ATOM 619 C C . LEU A 1 79 ? -0.905 -2.342 -7.245 1.00 98.75 79 LEU A C 1
ATOM 621 O O . LEU A 1 79 ? -1.398 -2.707 -6.176 1.00 98.75 79 LEU A O 1
ATOM 625 N N . SER A 1 80 ? -0.978 -3.094 -8.342 1.00 98.62 80 SER A N 1
ATOM 626 C CA . SER A 1 80 ? -1.775 -4.326 -8.422 1.00 98.62 80 SER A CA 1
ATOM 627 C C . SER A 1 80 ? -1.425 -5.314 -7.313 1.00 98.62 80 SER A C 1
ATOM 629 O O . SER A 1 80 ? -2.317 -5.805 -6.632 1.00 98.62 80 SER A O 1
ATOM 631 N N . ARG A 1 81 ? -0.133 -5.536 -7.050 1.00 98.75 81 ARG A N 1
ATOM 632 C CA . ARG A 1 81 ? 0.337 -6.427 -5.975 1.00 98.75 81 ARG A CA 1
ATOM 633 C C . ARG A 1 81 ? -0.141 -6.035 -4.571 1.00 98.75 81 ARG A C 1
ATOM 635 O O . ARG A 1 81 ? -0.470 -6.917 -3.779 1.00 98.75 81 ARG A O 1
ATOM 642 N N . THR A 1 82 ? -0.199 -4.741 -4.245 1.00 98.81 82 THR A N 1
ATOM 643 C CA . THR A 1 82 ? -0.674 -4.275 -2.930 1.00 98.81 82 THR A CA 1
ATOM 644 C C . THR A 1 82 ? -2.185 -4.357 -2.840 1.00 98.81 82 THR A C 1
ATOM 646 O O . THR A 1 82 ? -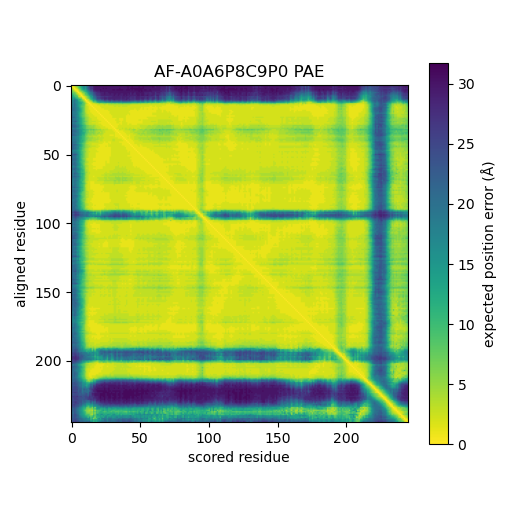2.685 -4.845 -1.835 1.00 98.81 82 THR A O 1
ATOM 649 N N . MET A 1 83 ? -2.909 -3.998 -3.903 1.00 98.75 83 MET A N 1
ATOM 650 C CA . MET A 1 83 ? -4.371 -4.109 -3.928 1.00 98.75 83 MET A CA 1
ATOM 651 C C . MET A 1 83 ? -4.841 -5.570 -3.907 1.00 98.75 83 MET A C 1
ATOM 653 O O . MET A 1 83 ? -5.774 -5.896 -3.180 1.00 98.75 83 MET A O 1
ATOM 657 N N . GLN A 1 84 ? -4.165 -6.475 -4.622 1.00 98.69 84 GLN A N 1
ATOM 658 C CA . GLN A 1 84 ? -4.407 -7.924 -4.553 1.00 98.69 84 GLN A CA 1
ATOM 659 C C . GLN A 1 84 ? -4.126 -8.474 -3.153 1.00 98.69 84 GLN A C 1
ATOM 661 O O . GLN A 1 84 ? -4.939 -9.222 -2.620 1.00 98.69 84 GLN A O 1
ATOM 666 N N . THR A 1 85 ? -3.017 -8.059 -2.528 1.00 98.75 85 THR A N 1
ATOM 667 C CA . THR A 1 85 ? -2.719 -8.452 -1.142 1.00 98.75 85 THR A CA 1
ATOM 668 C C . THR A 1 85 ? -3.797 -7.928 -0.190 1.00 98.75 85 THR A C 1
ATOM 670 O O . THR A 1 85 ? -4.338 -8.693 0.596 1.00 98.75 85 THR A O 1
ATOM 673 N N . ALA A 1 86 ? -4.156 -6.646 -0.278 1.00 98.44 86 ALA A N 1
ATOM 674 C CA . ALA A 1 86 ? -5.145 -6.023 0.596 1.00 98.44 86 ALA A CA 1
ATOM 675 C C . ALA A 1 86 ? -6.518 -6.693 0.475 1.00 98.44 86 ALA A C 1
ATOM 677 O O . ALA A 1 86 ? -7.092 -7.116 1.476 1.00 98.44 86 ALA A O 1
ATOM 678 N N . THR A 1 87 ? -7.027 -6.821 -0.749 1.00 97.12 87 THR A N 1
ATOM 679 C CA . THR A 1 87 ? -8.339 -7.429 -1.008 1.00 97.12 87 THR A CA 1
ATOM 680 C C . THR A 1 87 ? -8.362 -8.914 -0.661 1.00 97.12 87 THR A C 1
ATOM 682 O O . THR A 1 87 ? -9.335 -9.378 -0.077 1.00 97.12 87 THR A O 1
ATOM 685 N N . GLY A 1 88 ? -7.287 -9.652 -0.938 1.00 97.12 88 GLY A N 1
ATOM 686 C CA . GLY A 1 88 ? -7.190 -11.061 -0.574 1.00 97.12 88 GLY A CA 1
ATOM 687 C C . GLY A 1 88 ? -7.116 -11.291 0.938 1.00 97.12 88 GLY A C 1
ATOM 688 O O . GLY A 1 88 ? -7.777 -12.194 1.438 1.00 97.12 88 GLY A O 1
ATOM 689 N N . VAL A 1 89 ? -6.368 -10.465 1.676 1.00 97.06 89 VAL A N 1
ATOM 690 C CA . VAL A 1 89 ? -6.187 -10.626 3.131 1.00 97.06 89 VAL A CA 1
ATOM 691 C C . VAL A 1 89 ? -7.394 -10.123 3.920 1.00 97.06 89 VAL A C 1
ATOM 693 O O . VAL A 1 89 ? -7.829 -10.780 4.861 1.00 97.06 89 VAL A O 1
ATOM 696 N N . PHE A 1 90 ? -7.940 -8.963 3.554 1.00 96.25 90 PHE A N 1
ATOM 697 C CA . PHE A 1 90 ? -8.936 -8.261 4.370 1.00 96.25 90 PHE A CA 1
ATOM 698 C C . PHE A 1 90 ? -10.330 -8.201 3.733 1.00 96.25 90 PHE A C 1
ATOM 700 O O . PHE A 1 90 ? -11.284 -7.808 4.393 1.00 96.25 90 PHE A O 1
ATOM 707 N N . GLY A 1 91 ? -10.467 -8.544 2.449 1.00 93.19 91 GLY A N 1
ATOM 708 C CA . GLY A 1 91 ? -11.734 -8.429 1.714 1.00 93.19 91 GLY A CA 1
ATOM 709 C C . GLY A 1 91 ? -12.619 -9.674 1.784 1.00 93.19 91 GLY A C 1
ATOM 710 O O . GLY A 1 91 ? -13.751 -9.642 1.309 1.00 93.19 91 GLY A O 1
ATOM 711 N N . GLN A 1 92 ? -12.114 -10.767 2.358 1.00 84.06 92 GLN A N 1
ATOM 712 C CA . GLN A 1 92 ? -12.856 -12.008 2.561 1.00 84.06 92 GLN A CA 1
ATOM 713 C C . GLN A 1 92 ? -13.532 -11.966 3.943 1.00 84.06 92 GLN A C 1
ATOM 715 O O . GLN A 1 92 ? -12.956 -12.424 4.927 1.00 84.06 92 GLN A O 1
ATOM 720 N N . SER A 1 93 ? -14.723 -11.369 4.053 1.00 70.44 93 SER A N 1
ATOM 721 C CA . SER A 1 93 ? -15.519 -11.409 5.289 1.00 70.44 93 SER A CA 1
ATOM 722 C C . SER A 1 93 ? -16.949 -11.882 5.028 1.00 70.44 93 SER A C 1
ATOM 724 O O . SER A 1 93 ? -17.574 -11.509 4.036 1.00 70.44 93 SER A O 1
ATOM 726 N N . ASP A 1 94 ? -17.464 -12.693 5.953 1.00 66.75 94 ASP A N 1
ATOM 727 C CA . ASP A 1 94 ? -18.857 -13.162 5.970 1.00 66.75 94 ASP A CA 1
ATOM 728 C C . ASP A 1 94 ? -19.801 -12.165 6.678 1.00 66.75 94 ASP A C 1
ATOM 730 O O . ASP A 1 94 ? -20.976 -12.458 6.902 1.00 66.75 94 ASP A O 1
ATOM 734 N N . GLU A 1 95 ? -19.293 -10.995 7.084 1.00 64.44 95 GLU A N 1
ATOM 735 C CA . GLU A 1 95 ? -20.051 -10.014 7.865 1.00 64.44 95 GLU A CA 1
ATOM 736 C C . GLU A 1 95 ? -20.859 -9.053 6.978 1.00 64.44 95 GLU A C 1
ATOM 738 O O . GLU A 1 95 ? -20.525 -8.782 5.823 1.00 64.44 95 GLU A O 1
ATOM 743 N N . SER A 1 96 ? -21.960 -8.532 7.528 1.00 58.66 96 SER A N 1
ATOM 744 C CA . SER A 1 96 ? -22.903 -7.662 6.814 1.00 58.66 96 SER A CA 1
ATOM 745 C C . SER A 1 96 ? -22.331 -6.286 6.468 1.00 58.66 96 SER A C 1
ATOM 747 O O . SER A 1 96 ? -22.783 -5.665 5.504 1.00 58.66 96 SER A O 1
ATOM 749 N N . GLU A 1 97 ? -21.351 -5.803 7.237 1.00 68.81 97 GLU A N 1
ATOM 750 C CA . GLU A 1 97 ? -20.664 -4.540 6.976 1.00 68.81 97 GLU A CA 1
ATOM 751 C C . GLU A 1 97 ? -19.337 -4.796 6.262 1.00 68.81 97 GLU A C 1
ATOM 753 O O . GLU A 1 97 ? -18.456 -5.506 6.748 1.00 68.81 97 GLU A O 1
ATOM 758 N N . LYS A 1 98 ? -19.202 -4.220 5.065 1.00 84.38 98 LYS A N 1
ATOM 759 C CA . LYS A 1 98 ? -17.982 -4.340 4.271 1.00 84.38 98 LYS A CA 1
ATOM 760 C C . LYS A 1 98 ? -16.933 -3.369 4.791 1.00 84.38 98 LYS A C 1
ATOM 762 O O . LYS A 1 98 ? -17.151 -2.159 4.772 1.00 84.38 98 LYS A O 1
ATOM 767 N N . LEU A 1 99 ? -15.782 -3.912 5.169 1.00 92.81 99 LEU A N 1
ATOM 768 C CA . LEU A 1 99 ? -14.598 -3.143 5.530 1.00 92.81 99 LEU A CA 1
ATOM 769 C C . LEU A 1 99 ? -14.198 -2.200 4.374 1.00 92.81 99 LEU A C 1
ATOM 771 O O . LEU A 1 99 ? -14.060 -2.676 3.241 1.00 92.81 99 LEU A O 1
ATOM 775 N N . PRO A 1 100 ? -14.028 -0.883 4.603 1.00 96.56 100 PRO A N 1
ATOM 776 C CA . PRO A 1 100 ? -13.679 0.045 3.537 1.00 96.56 100 PRO A CA 1
ATOM 777 C C . PRO A 1 100 ? -12.215 -0.103 3.105 1.00 96.56 100 PRO A C 1
ATOM 779 O O . PRO A 1 100 ? -11.311 -0.292 3.922 1.00 96.56 100 PRO A O 1
ATOM 782 N N . PHE A 1 101 ? -11.985 0.046 1.799 1.00 98.25 101 PHE A N 1
ATOM 783 C CA . PHE A 1 101 ? -10.662 0.040 1.175 1.00 98.25 101 PHE A CA 1
ATOM 784 C C . PHE A 1 101 ? -10.397 1.388 0.516 1.00 98.25 101 PHE A C 1
ATOM 786 O O . PHE A 1 101 ? -11.231 1.856 -0.254 1.00 98.25 101 PHE A O 1
ATOM 793 N N . LEU A 1 102 ? -9.224 1.975 0.747 1.00 98.75 102 LEU A N 1
ATOM 794 C CA . LEU A 1 102 ? -8.828 3.257 0.167 1.00 98.75 102 LEU A CA 1
ATOM 795 C C . LEU A 1 102 ? -7.433 3.178 -0.459 1.00 98.75 102 LEU A C 1
ATOM 797 O O . LEU A 1 102 ? -6.452 2.834 0.204 1.00 98.75 102 LEU A O 1
ATOM 801 N N . ALA A 1 103 ? -7.334 3.528 -1.739 1.00 98.75 103 ALA A N 1
ATOM 802 C CA . ALA A 1 103 ? -6.068 3.599 -2.455 1.00 98.75 103 ALA A CA 1
ATOM 803 C C . ALA A 1 103 ? -5.406 4.978 -2.294 1.00 98.75 103 ALA A C 1
ATOM 805 O O . ALA A 1 103 ? -6.020 6.006 -2.578 1.00 98.75 103 ALA A O 1
ATOM 806 N N . VAL A 1 104 ? -4.135 5.003 -1.874 1.00 98.75 104 VAL A N 1
ATOM 807 C CA . VAL A 1 104 ? -3.397 6.241 -1.561 1.00 98.75 104 VAL A CA 1
ATOM 808 C C . VAL A 1 104 ? -2.008 6.241 -2.205 1.00 98.75 104 VAL A C 1
ATOM 810 O O . VAL A 1 104 ? -1.164 5.394 -1.906 1.00 98.75 104 VAL A O 1
ATOM 813 N N . GLU A 1 105 ? -1.733 7.234 -3.057 1.00 98.56 105 GLU A N 1
ATOM 814 C CA . GLU A 1 105 ? -0.456 7.383 -3.786 1.00 98.56 105 GLU A CA 1
ATOM 815 C C . GLU A 1 105 ? 0.758 7.544 -2.853 1.00 98.56 105 GLU A C 1
ATOM 817 O O . GLU A 1 105 ? 1.853 7.073 -3.159 1.00 98.56 105 GLU A O 1
ATOM 822 N N . LEU A 1 106 ? 0.572 8.167 -1.684 1.00 98.50 106 LEU A N 1
ATOM 823 C CA . LEU A 1 106 ? 1.661 8.482 -0.752 1.00 98.50 106 LEU A CA 1
ATOM 824 C C . LEU A 1 106 ? 2.389 7.241 -0.208 1.00 98.50 106 LEU A C 1
ATOM 826 O O . LEU A 1 106 ? 3.559 7.355 0.145 1.00 98.50 106 LEU A O 1
ATOM 830 N N . CYS A 1 107 ? 1.750 6.065 -0.191 1.00 98.38 107 CYS A N 1
ATOM 831 C CA . CYS A 1 107 ? 2.330 4.816 0.323 1.00 98.38 107 CYS A CA 1
ATOM 832 C C . CYS A 1 107 ? 2.847 3.861 -0.768 1.00 98.38 107 CYS A C 1
ATOM 834 O O . CYS A 1 107 ? 2.942 2.652 -0.554 1.00 98.38 107 CYS A O 1
ATOM 836 N N . ARG A 1 108 ? 3.164 4.376 -1.963 1.00 98.38 108 ARG A N 1
ATOM 837 C CA . ARG A 1 108 ? 3.798 3.601 -3.044 1.00 98.38 108 ARG A CA 1
ATOM 838 C C . ARG A 1 108 ? 5.240 3.223 -2.743 1.00 98.38 108 ARG A C 1
ATOM 840 O O . ARG A 1 108 ? 5.893 3.864 -1.921 1.00 98.38 108 ARG A O 1
ATOM 847 N N . GLU A 1 109 ? 5.728 2.218 -3.473 1.00 97.88 109 GLU A N 1
ATOM 848 C CA . GLU A 1 109 ? 7.157 1.907 -3.534 1.00 97.88 109 GLU A CA 1
ATOM 849 C C . GLU A 1 109 ? 7.947 3.098 -4.103 1.00 97.88 109 GLU A C 1
ATOM 851 O O . GLU A 1 109 ? 7.389 4.159 -4.399 1.00 97.88 109 GLU A O 1
ATOM 856 N N . ARG A 1 110 ? 9.256 2.933 -4.257 1.00 97.06 110 ARG A N 1
ATOM 857 C CA . ARG A 1 110 ? 10.133 3.896 -4.923 1.00 97.06 110 ARG A CA 1
ATOM 858 C C . ARG A 1 110 ? 9.629 4.236 -6.335 1.00 97.06 110 ARG A C 1
ATOM 860 O O . ARG A 1 110 ? 9.507 3.355 -7.186 1.00 97.06 110 ARG A O 1
ATOM 867 N N . LEU A 1 111 ? 9.348 5.514 -6.586 1.00 97.81 111 LEU A N 1
ATOM 868 C CA . LEU A 1 111 ? 8.793 5.980 -7.859 1.00 97.81 111 LEU A CA 1
ATOM 869 C C . LEU A 1 111 ? 9.849 6.038 -8.976 1.00 97.81 111 LEU A C 1
ATOM 871 O O . LEU A 1 111 ? 11.009 6.377 -8.745 1.00 97.81 111 LEU A O 1
ATOM 875 N N . GLY A 1 112 ? 9.400 5.744 -10.200 1.00 97.81 112 GLY A N 1
ATOM 876 C CA . GLY A 1 112 ? 10.127 5.966 -11.452 1.00 97.81 112 GLY A CA 1
ATOM 877 C C . GLY A 1 112 ? 11.083 4.855 -11.897 1.00 97.81 112 GLY A C 1
ATOM 878 O O . GLY A 1 112 ? 11.346 3.915 -11.154 1.00 97.81 112 GLY A O 1
ATOM 879 N N . VAL A 1 113 ? 11.576 4.955 -13.134 1.00 97.88 113 VAL A N 1
ATOM 880 C CA . VAL A 1 113 ? 12.481 4.039 -13.868 1.00 97.88 113 VAL A CA 1
ATOM 881 C C . VAL A 1 113 ? 11.987 2.593 -14.020 1.00 97.88 113 VAL A C 1
ATOM 883 O O . VAL A 1 113 ? 11.853 2.123 -15.144 1.00 97.88 113 VAL A O 1
ATOM 886 N N . HIS A 1 114 ? 11.678 1.872 -12.939 1.00 98.00 114 HIS A N 1
ATOM 887 C CA . HIS A 1 114 ? 11.215 0.482 -13.009 1.00 98.00 114 HIS A CA 1
ATOM 888 C C . HIS A 1 114 ? 9.726 0.432 -13.387 1.00 98.00 114 HIS A C 1
ATOM 890 O O . HIS A 1 114 ? 8.895 0.952 -12.628 1.00 98.00 114 HIS A O 1
ATOM 896 N N . PRO A 1 115 ? 9.335 -0.206 -14.509 1.00 98.12 115 PRO A N 1
ATOM 897 C CA . PRO A 1 115 ? 7.934 -0.289 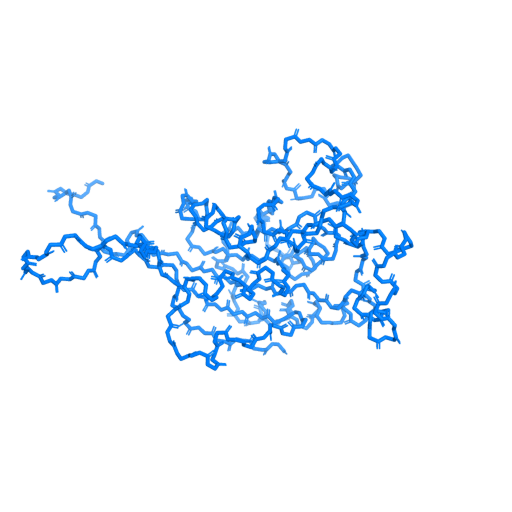-14.915 1.00 98.12 115 PRO A CA 1
ATOM 898 C C . PRO A 1 115 ? 7.033 -1.004 -13.902 1.00 98.12 115 PRO A C 1
ATOM 900 O O . PRO A 1 115 ? 5.852 -0.676 -13.812 1.00 98.12 115 PRO A O 1
ATOM 903 N N . CYS A 1 116 ? 7.565 -1.924 -13.089 1.00 98.12 116 CYS A N 1
ATOM 904 C CA . CYS A 1 116 ? 6.792 -2.571 -12.023 1.00 98.12 116 CYS A CA 1
ATOM 905 C C . CYS A 1 116 ? 6.277 -1.609 -10.954 1.00 98.12 116 CYS A C 1
ATOM 907 O O . CYS A 1 116 ? 5.321 -1.935 -10.250 1.00 98.12 116 CYS A O 1
ATOM 909 N N . ASP A 1 117 ? 6.883 -0.429 -10.845 1.00 98.19 117 ASP A N 1
ATOM 910 C CA . ASP A 1 117 ? 6.478 0.615 -9.910 1.00 98.19 117 ASP A CA 1
ATOM 911 C C . ASP A 1 117 ? 5.615 1.688 -10.575 1.00 98.19 117 ASP A C 1
ATOM 913 O O . ASP A 1 117 ? 5.273 2.661 -9.910 1.00 98.19 117 ASP A O 1
ATOM 917 N N . LYS A 1 118 ? 5.237 1.524 -11.850 1.00 98.44 118 LYS A N 1
ATOM 918 C CA . LYS A 1 118 ? 4.244 2.347 -12.555 1.00 98.44 118 LYS A CA 1
ATOM 919 C C . LYS A 1 118 ? 2.872 1.698 -12.425 1.00 98.44 118 LYS A C 1
ATOM 921 O O . LYS A 1 118 ? 2.743 0.515 -12.719 1.00 98.44 118 LYS A O 1
ATOM 926 N N . ARG A 1 119 ? 1.850 2.453 -12.026 1.00 98.00 119 ARG A N 1
ATOM 927 C CA . ARG A 1 119 ? 0.481 1.935 -11.906 1.00 98.00 119 ARG A CA 1
ATOM 928 C C . ARG A 1 119 ? -0.264 1.992 -13.238 1.00 98.00 119 ARG A C 1
ATOM 930 O O . ARG A 1 119 ? 0.059 2.808 -14.104 1.00 98.00 119 ARG A O 1
ATOM 937 N N . ARG A 1 120 ? -1.300 1.162 -13.375 1.00 97.81 120 ARG A N 1
ATOM 938 C CA . ARG A 1 120 ? -2.288 1.284 -14.461 1.00 97.81 120 ARG A CA 1
ATOM 939 C C . ARG A 1 120 ? -3.238 2.460 -14.216 1.00 97.81 120 ARG A C 1
ATOM 941 O O . ARG A 1 120 ? -3.148 3.167 -13.201 1.00 97.81 120 ARG A O 1
ATOM 948 N N . SER A 1 121 ? -4.138 2.697 -15.167 1.00 98.31 121 SER A N 1
ATOM 949 C CA . SER A 1 121 ? -5.123 3.763 -15.029 1.00 98.31 121 SER A CA 1
ATOM 950 C C . SER A 1 121 ? -6.155 3.457 -13.938 1.00 98.31 121 SER A C 1
ATOM 952 O O . SER A 1 121 ? -6.502 2.302 -13.681 1.00 98.31 121 SER A O 1
ATOM 954 N N . ILE A 1 122 ? -6.711 4.500 -13.319 1.00 98.44 122 ILE A N 1
ATOM 955 C CA . ILE A 1 122 ? -7.782 4.340 -12.322 1.00 98.44 122 ILE A CA 1
ATOM 956 C C . ILE A 1 122 ? -9.039 3.725 -12.947 1.00 98.44 122 ILE A C 1
ATOM 958 O O . ILE A 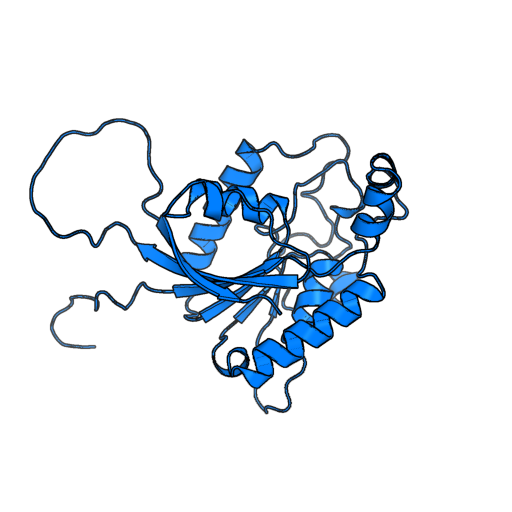1 122 ? -9.725 2.935 -12.299 1.00 98.44 122 ILE A O 1
ATOM 962 N N . LYS A 1 123 ? -9.329 4.024 -14.219 1.00 98.00 123 LYS A N 1
ATOM 963 C CA . LYS A 1 123 ? -10.424 3.385 -14.963 1.00 98.00 123 LYS A CA 1
ATOM 964 C C . LYS A 1 123 ? -10.280 1.859 -15.021 1.00 98.00 123 LYS A C 1
ATOM 966 O O . LYS A 1 123 ? -11.261 1.151 -14.796 1.00 98.00 123 LYS A O 1
ATOM 971 N N . GLU A 1 124 ? -9.080 1.354 -15.301 1.00 97.81 124 GLU A N 1
ATOM 972 C CA . GLU A 1 124 ? -8.808 -0.088 -15.281 1.00 97.81 124 GLU A CA 1
ATOM 973 C C . GLU A 1 124 ? -8.959 -0.651 -13.866 1.00 97.81 124 GLU A C 1
ATOM 975 O O . GLU A 1 124 ? -9.661 -1.642 -13.665 1.00 97.81 124 GLU A O 1
ATOM 980 N N . TYR A 1 125 ? -8.384 0.020 -12.866 1.00 98.19 125 TYR A N 1
ATOM 981 C CA . TYR A 1 125 ? -8.464 -0.438 -11.481 1.00 98.19 125 TYR A CA 1
ATOM 982 C C . TYR A 1 125 ? -9.880 -0.500 -10.928 1.00 98.19 125 TYR A C 1
ATOM 984 O O . TYR A 1 125 ? -10.193 -1.468 -10.249 1.00 98.19 125 TYR A O 1
ATOM 992 N N . LYS A 1 126 ? -10.768 0.441 -11.261 1.00 97.44 126 LYS A N 1
ATOM 993 C CA . LYS A 1 126 ? -12.182 0.372 -10.847 1.00 97.44 126 LYS A CA 1
ATOM 994 C C . LYS A 1 126 ? -12.897 -0.881 -11.361 1.00 97.44 126 LYS A C 1
ATOM 996 O O . LYS A 1 126 ? -13.848 -1.330 -10.733 1.00 97.44 126 LYS A O 1
ATOM 1001 N N . SER A 1 127 ? -12.443 -1.444 -12.481 1.00 96.50 127 SER A N 1
ATOM 1002 C CA . SER A 1 127 ? -13.003 -2.685 -13.032 1.00 96.50 127 SER A CA 1
ATOM 1003 C C . SER A 1 127 ? -12.467 -3.928 -12.313 1.00 96.50 127 SER A C 1
ATOM 1005 O O . SER A 1 127 ? -13.190 -4.906 -12.161 1.00 96.50 127 SER A O 1
ATOM 1007 N N . ILE A 1 128 ? -11.208 -3.890 -11.863 1.00 96.06 128 ILE A N 1
ATOM 1008 C CA . ILE A 1 128 ? -10.522 -5.017 -11.208 1.00 96.06 128 ILE A CA 1
ATOM 1009 C C . ILE A 1 128 ? -10.794 -5.037 -9.693 1.00 96.06 128 ILE A C 1
ATOM 1011 O O . ILE A 1 128 ? -10.969 -6.099 -9.103 1.00 96.06 128 ILE A O 1
ATOM 1015 N N . PHE A 1 129 ? -10.862 -3.859 -9.071 1.00 96.88 129 PHE A N 1
ATOM 1016 C CA . PHE A 1 129 ? -11.020 -3.638 -7.633 1.00 96.88 129 PHE A CA 1
ATOM 1017 C C . PHE A 1 129 ? -12.245 -2.744 -7.355 1.00 96.88 129 PHE A C 1
ATOM 1019 O O . PHE A 1 129 ? -12.100 -1.622 -6.867 1.00 96.88 129 PHE A O 1
ATOM 1026 N N . PRO A 1 130 ? -13.473 -3.206 -7.659 1.00 94.75 130 PRO A N 1
ATOM 1027 C CA . PRO A 1 130 ? -14.680 -2.374 -7.590 1.00 94.75 130 PRO A CA 1
ATOM 1028 C C . PRO A 1 130 ? -15.040 -1.907 -6.173 1.00 94.75 130 PRO A C 1
ATOM 1030 O O . PRO A 1 130 ? -15.822 -0.975 -6.013 1.00 94.75 130 PRO A O 1
ATOM 1033 N N . SER A 1 131 ? -14.501 -2.560 -5.141 1.00 92.56 131 SER A N 1
ATOM 1034 C CA . SER A 1 131 ? -14.719 -2.198 -3.734 1.00 92.56 131 SER A CA 1
ATOM 1035 C C . SER A 1 131 ? -13.644 -1.272 -3.160 1.00 92.56 131 SER A C 1
ATOM 1037 O O . SER A 1 131 ? -13.755 -0.868 -2.008 1.00 92.56 131 SER A O 1
ATOM 1039 N N . THR A 1 132 ? -12.609 -0.934 -3.933 1.00 97.44 132 THR A N 1
ATOM 1040 C CA . THR A 1 132 ? -11.574 0.011 -3.509 1.00 97.44 132 THR A CA 1
ATOM 1041 C C . THR A 1 132 ? -11.966 1.428 -3.900 1.00 97.44 132 THR A C 1
ATOM 1043 O O . THR A 1 132 ? -12.263 1.711 -5.062 1.00 97.44 132 THR A O 1
ATOM 1046 N N . ASP A 1 133 ? -11.947 2.333 -2.927 1.00 98.38 133 ASP A N 1
ATOM 1047 C CA . ASP A 1 133 ? -12.110 3.755 -3.169 1.00 98.38 133 ASP A CA 1
ATOM 1048 C C . ASP A 1 133 ? -10.814 4.351 -3.739 1.00 98.38 133 ASP A C 1
ATOM 1050 O O . ASP A 1 133 ? -9.727 4.198 -3.180 1.00 98.38 133 ASP A O 1
ATOM 1054 N N . PHE A 1 134 ? -10.947 5.052 -4.863 1.00 98.62 134 PHE A N 1
ATOM 1055 C CA . PHE A 1 134 ? -9.871 5.773 -5.546 1.00 98.62 134 PHE A CA 1
ATOM 1056 C C . PHE A 1 134 ? -10.088 7.296 -5.512 1.00 98.62 134 PHE A C 1
ATOM 1058 O O . PHE A 1 134 ? -9.445 8.021 -6.267 1.00 98.62 134 PHE A O 1
ATOM 1065 N N . SER A 1 135 ? -11.007 7.793 -4.675 1.00 97.88 135 SER A N 1
ATOM 1066 C CA . SER A 1 135 ? -11.418 9.204 -4.596 1.00 97.88 135 SER A CA 1
ATOM 1067 C C . SER A 1 135 ? -10.276 10.177 -4.292 1.00 97.88 135 SER A C 1
ATOM 1069 O O . SER A 1 135 ? -10.346 11.336 -4.687 1.00 97.88 135 SER A O 1
ATOM 1071 N N . GLN A 1 136 ? -9.212 9.711 -3.631 1.00 97.31 136 GLN A N 1
ATOM 1072 C CA . GLN A 1 136 ? -8.028 10.514 -3.305 1.00 97.31 136 GLN A CA 1
ATOM 1073 C C . GLN A 1 136 ? -6.940 10.500 -4.388 1.00 97.31 136 GLN A C 1
ATOM 1075 O O . GLN A 1 136 ? -5.871 11.076 -4.185 1.00 97.31 136 GLN A O 1
ATOM 1080 N N . ILE A 1 137 ? -7.173 9.845 -5.529 1.00 98.00 137 ILE A N 1
ATOM 1081 C CA . ILE A 1 137 ? -6.238 9.857 -6.655 1.00 98.00 137 ILE A CA 1
ATOM 1082 C C . ILE A 1 137 ? -6.732 10.845 -7.709 1.00 98.00 137 ILE A C 1
ATOM 1084 O O . ILE A 1 137 ? -7.746 10.623 -8.366 1.00 98.00 137 ILE A O 1
ATOM 1088 N N . GLU A 1 138 ? -5.982 11.931 -7.882 1.00 96.06 138 GLU A N 1
ATOM 1089 C CA . GLU A 1 138 ? -6.390 13.077 -8.704 1.00 96.06 138 GLU A CA 1
ATOM 1090 C C . GLU A 1 138 ? -6.379 12.786 -10.213 1.00 96.06 138 GLU A C 1
ATOM 1092 O O . GLU A 1 138 ? -7.226 13.283 -10.953 1.00 96.06 138 GLU A O 1
ATOM 1097 N N . SER A 1 139 ? -5.426 11.976 -10.683 1.00 97.81 139 SER A N 1
ATOM 1098 C CA . SER A 1 139 ? -5.223 11.698 -12.110 1.00 97.81 139 SER A CA 1
ATOM 1099 C C . SER A 1 139 ? -5.583 10.260 -12.470 1.00 97.81 139 SER A C 1
ATOM 1101 O O . SER A 1 139 ? -5.149 9.314 -11.807 1.00 97.81 139 SER A O 1
ATOM 1103 N N . ASN A 1 140 ? -6.301 10.076 -13.584 1.00 98.19 140 ASN A N 1
ATOM 1104 C CA . ASN A 1 140 ? -6.566 8.745 -14.132 1.00 98.19 140 ASN A CA 1
ATOM 1105 C C . ASN A 1 140 ? -5.262 8.006 -14.460 1.00 98.19 140 ASN A C 1
ATOM 1107 O O . ASN A 1 140 ? -5.106 6.850 -14.070 1.00 98.19 140 ASN A O 1
ATOM 1111 N N . ASP A 1 141 ? -4.322 8.682 -15.116 1.00 98.25 141 ASP A N 1
ATOM 1112 C CA . ASP A 1 141 ? -3.032 8.114 -15.510 1.00 98.25 141 ASP A CA 1
ATOM 1113 C C . ASP A 1 141 ? -1.968 8.348 -14.431 1.00 98.25 141 ASP A C 1
ATOM 1115 O O . ASP A 1 141 ? -2.090 9.257 -13.603 1.00 98.25 141 ASP A O 1
ATOM 1119 N N . ASP A 1 142 ? -0.913 7.531 -14.441 1.00 98.25 142 ASP A N 1
ATOM 1120 C CA . ASP A 1 142 ? 0.213 7.670 -13.515 1.00 98.25 142 ASP A CA 1
ATOM 1121 C C . ASP A 1 142 ? 1.128 8.831 -13.923 1.00 98.25 142 ASP A C 1
ATOM 1123 O O . ASP A 1 142 ? 2.043 8.671 -14.732 1.00 98.25 142 ASP A O 1
ATOM 1127 N N . ILE A 1 143 ? 0.864 10.010 -13.360 1.00 97.62 143 ILE A N 1
ATOM 1128 C CA . ILE A 1 143 ? 1.670 11.220 -13.581 1.00 97.62 143 ILE A CA 1
ATOM 1129 C C . ILE A 1 143 ? 2.878 11.322 -12.639 1.00 97.62 143 ILE A C 1
ATOM 1131 O O . ILE A 1 143 ? 3.767 12.148 -12.879 1.00 97.62 143 ILE A O 1
ATOM 1135 N N . LEU A 1 144 ? 2.908 10.511 -11.573 1.00 97.81 144 LEU A N 1
ATOM 1136 C CA . LEU A 1 144 ? 3.937 10.549 -10.531 1.00 97.81 144 LEU A CA 1
ATOM 1137 C C . LEU A 1 144 ? 5.158 9.711 -10.910 1.00 97.81 144 LEU A C 1
ATOM 1139 O O . LEU A 1 144 ? 6.286 10.109 -10.629 1.00 97.81 144 LEU A O 1
ATOM 1143 N N . TRP A 1 145 ? 4.955 8.575 -11.576 1.00 98.31 145 TRP A N 1
ATOM 1144 C CA . TRP A 1 145 ? 6.057 7.768 -12.093 1.00 98.31 145 TRP A CA 1
ATOM 1145 C C . TRP A 1 145 ? 6.753 8.473 -13.266 1.00 98.31 145 TRP A C 1
ATOM 1147 O O . TRP A 1 145 ? 6.103 8.887 -14.229 1.00 98.31 145 TRP A O 1
ATOM 1157 N N . LYS A 1 146 ? 8.086 8.579 -13.210 1.00 98.12 146 LYS A N 1
ATOM 1158 C CA . LYS A 1 146 ? 8.921 9.176 -14.264 1.00 98.12 146 LYS A CA 1
ATOM 1159 C C . LYS A 1 146 ? 9.880 8.136 -14.856 1.00 98.12 146 LYS A C 1
ATOM 1161 O O . LYS A 1 146 ? 10.477 7.384 -14.090 1.00 98.12 146 LYS A O 1
ATOM 1166 N N . PRO A 1 147 ? 10.049 8.063 -16.187 1.00 97.12 147 PRO A N 1
ATOM 1167 C CA . PRO A 1 147 ? 10.926 7.068 -16.812 1.00 97.12 147 PRO A CA 1
ATOM 1168 C C . PRO A 1 147 ? 12.419 7.317 -16.560 1.00 97.12 147 PRO A C 1
ATOM 1170 O O . PRO A 1 147 ? 13.213 6.390 -16.661 1.00 97.12 147 PRO A O 1
ATOM 1173 N N . ASP A 1 148 ? 12.790 8.552 -16.240 1.00 97.38 148 ASP A N 1
ATOM 1174 C CA . ASP A 1 148 ? 14.155 9.081 -16.189 1.00 97.38 148 ASP A CA 1
ATOM 1175 C C . ASP A 1 148 ? 14.607 9.498 -14.781 1.00 97.38 148 ASP A C 1
ATOM 1177 O O . ASP A 1 148 ? 15.784 9.777 -14.572 1.00 97.38 148 ASP A O 1
ATOM 1181 N N . HIS A 1 149 ? 13.697 9.494 -13.802 1.00 97.94 149 HIS A N 1
ATOM 1182 C CA . HIS A 1 149 ? 14.000 9.825 -12.410 1.00 97.94 149 HIS A CA 1
ATOM 1183 C C . HIS A 1 149 ? 13.559 8.704 -11.480 1.00 97.94 149 HIS A C 1
ATOM 1185 O O . HIS A 1 149 ? 12.370 8.405 -11.396 1.00 97.94 149 HIS A O 1
ATOM 1191 N N . ARG A 1 150 ? 14.510 8.094 -10.767 1.00 97.69 150 ARG A N 1
ATOM 1192 C CA . ARG A 1 150 ? 14.230 7.129 -9.699 1.00 97.69 150 ARG A CA 1
ATOM 1193 C C . ARG A 1 150 ? 14.326 7.861 -8.367 1.00 97.69 150 ARG A C 1
ATOM 1195 O O . ARG A 1 150 ? 15.412 8.294 -7.991 1.00 97.69 150 ARG A O 1
ATOM 1202 N N . GLU A 1 151 ? 13.216 7.911 -7.645 1.00 97.62 151 GLU A N 1
ATOM 1203 C CA . GLU A 1 151 ? 13.060 8.669 -6.399 1.00 97.62 151 GLU A CA 1
ATOM 1204 C C . GLU A 1 151 ? 14.218 8.431 -5.411 1.00 97.62 151 GLU A C 1
ATOM 1206 O O . GLU A 1 151 ? 14.650 7.293 -5.243 1.00 97.62 151 GLU A O 1
ATOM 1211 N N . THR A 1 152 ? 14.779 9.447 -4.766 1.00 96.94 152 THR A N 1
ATOM 1212 C CA . THR A 1 152 ? 15.897 9.266 -3.819 1.00 96.94 152 THR A CA 1
ATOM 1213 C C . THR A 1 152 ? 15.402 8.829 -2.432 1.00 96.94 152 THR A C 1
ATOM 1215 O O . THR A 1 152 ? 14.222 8.997 -2.115 1.00 96.94 152 THR A O 1
ATOM 1218 N N . PRO A 1 153 ? 16.268 8.273 -1.562 1.00 93.88 153 PRO A N 1
ATOM 1219 C CA . PRO A 1 153 ? 15.934 8.029 -0.155 1.00 93.88 153 PRO A CA 1
ATOM 1220 C C . PRO A 1 153 ? 15.297 9.229 0.563 1.00 93.88 153 PRO A C 1
ATOM 1222 O O . PRO A 1 153 ? 14.347 9.060 1.327 1.00 93.88 153 PRO A O 1
ATOM 1225 N N . GLU A 1 154 ? 15.793 10.437 0.300 1.00 93.38 154 GLU A N 1
ATOM 1226 C CA . GLU A 1 154 ? 15.313 11.691 0.889 1.00 93.38 154 GLU A CA 1
ATOM 1227 C C . GLU A 1 154 ? 13.911 12.041 0.383 1.00 93.38 154 GLU A C 1
ATOM 1229 O O . GLU A 1 154 ? 13.050 12.437 1.168 1.00 93.38 154 GLU A O 1
ATOM 1234 N N . GLU A 1 155 ? 13.649 11.840 -0.911 1.00 96.62 155 GLU A N 1
ATOM 1235 C CA . GLU A 1 155 ? 12.322 12.037 -1.501 1.00 96.62 155 GLU A CA 1
ATOM 1236 C C . GLU A 1 155 ? 11.299 11.039 -0.932 1.00 96.62 155 GLU A C 1
ATOM 1238 O O . GLU A 1 155 ? 10.193 11.444 -0.559 1.00 96.62 155 GLU A O 1
ATOM 1243 N N . ILE A 1 156 ? 11.680 9.763 -0.764 1.00 96.44 156 ILE A N 1
ATOM 1244 C CA . ILE A 1 156 ? 10.827 8.751 -0.117 1.00 96.44 156 ILE A CA 1
ATOM 1245 C C . ILE A 1 156 ? 10.546 9.145 1.335 1.00 96.44 156 ILE A C 1
ATOM 1247 O O . ILE A 1 156 ? 9.397 9.072 1.769 1.00 96.44 156 ILE A O 1
ATOM 1251 N N . ALA A 1 157 ? 11.559 9.580 2.090 1.00 91.00 157 ALA A N 1
ATOM 1252 C CA . ALA A 1 157 ? 11.386 10.019 3.474 1.00 91.00 157 ALA A CA 1
ATOM 1253 C C . ALA A 1 157 ? 10.441 11.230 3.566 1.00 91.00 157 ALA A C 1
ATOM 1255 O O . ALA A 1 157 ? 9.502 11.220 4.364 1.00 91.00 157 ALA A O 1
ATOM 1256 N N . ALA A 1 158 ? 10.610 12.232 2.697 1.00 93.88 158 ALA A N 1
ATOM 1257 C CA . ALA A 1 158 ? 9.731 13.398 2.629 1.00 93.88 158 ALA A CA 1
ATOM 1258 C C . ALA A 1 158 ? 8.282 13.017 2.271 1.00 93.88 158 ALA A C 1
ATOM 1260 O O . ALA A 1 158 ? 7.329 13.531 2.866 1.00 93.88 158 ALA A O 1
ATOM 1261 N N . ARG A 1 159 ? 8.086 12.080 1.335 1.00 97.19 159 ARG A N 1
ATOM 1262 C CA . ARG A 1 159 ? 6.763 11.514 1.025 1.00 97.19 159 ARG A CA 1
ATOM 1263 C C . ARG A 1 159 ? 6.198 10.707 2.197 1.00 97.19 159 ARG A C 1
ATOM 1265 O O . ARG A 1 159 ? 5.004 10.808 2.478 1.00 97.19 159 ARG A O 1
ATOM 1272 N N . GLY A 1 160 ? 7.046 9.983 2.921 1.00 95.25 160 GLY A N 1
ATOM 1273 C CA . GLY A 1 160 ? 6.714 9.286 4.160 1.00 95.25 160 GLY A CA 1
ATOM 1274 C C . GLY A 1 160 ? 6.178 10.228 5.238 1.00 95.25 160 GLY A C 1
ATOM 1275 O O . GLY A 1 160 ? 5.158 9.924 5.849 1.00 95.25 160 GLY A O 1
ATOM 1276 N N . VAL A 1 161 ? 6.776 11.412 5.412 1.00 92.88 161 VAL A N 1
ATOM 1277 C CA . VAL A 1 161 ? 6.265 12.448 6.331 1.00 92.88 161 VAL A CA 1
ATOM 1278 C C . VAL A 1 161 ? 4.857 12.892 5.947 1.00 92.88 161 VAL A C 1
ATOM 1280 O O . VAL A 1 161 ? 3.966 12.925 6.798 1.00 92.88 161 VAL A O 1
ATOM 1283 N N . LYS A 1 162 ? 4.618 13.162 4.658 1.00 96.06 162 LYS A N 1
ATOM 1284 C CA . LYS A 1 162 ? 3.274 13.505 4.162 1.00 96.06 162 LYS A CA 1
ATOM 1285 C C . LYS A 1 162 ? 2.273 12.383 4.442 1.00 96.06 162 LYS A C 1
ATOM 1287 O O . LYS A 1 162 ? 1.164 12.662 4.890 1.00 96.06 162 LYS A O 1
ATOM 1292 N N . PHE A 1 163 ? 2.668 11.126 4.222 1.00 97.25 163 PHE A N 1
ATOM 1293 C CA . PHE A 1 163 ? 1.817 9.969 4.498 1.00 97.25 163 PHE A CA 1
ATOM 1294 C C . PHE A 1 163 ? 1.483 9.828 5.985 1.00 97.25 163 PHE A C 1
ATOM 1296 O O . PHE A 1 163 ? 0.328 9.597 6.328 1.00 97.25 163 PHE A O 1
ATOM 1303 N N . MET A 1 164 ? 2.463 10.005 6.872 1.00 93.75 164 MET A N 1
ATOM 1304 C CA . MET A 1 164 ? 2.247 9.908 8.317 1.00 93.75 164 MET A CA 1
ATOM 1305 C C . MET A 1 164 ? 1.333 11.018 8.840 1.00 93.75 164 MET A C 1
ATOM 1307 O O . MET A 1 164 ? 0.448 10.742 9.647 1.00 93.75 164 MET A O 1
ATOM 1311 N N . ASN A 1 165 ? 1.484 12.248 8.344 1.00 91.69 165 ASN A N 1
ATOM 1312 C CA . ASN A 1 165 ? 0.578 13.348 8.685 1.00 91.69 165 ASN A CA 1
ATOM 1313 C C . ASN A 1 165 ? -0.846 13.083 8.179 1.00 91.69 165 ASN A C 1
ATOM 1315 O O . ASN A 1 165 ? -1.814 13.297 8.908 1.00 91.69 165 ASN A O 1
ATOM 1319 N N . TRP A 1 166 ? -0.974 12.555 6.958 1.00 95.50 166 TRP A N 1
ATOM 1320 C CA . TRP A 1 166 ? -2.260 12.121 6.414 1.00 95.50 166 TRP A CA 1
ATOM 1321 C C . TRP A 1 166 ? -2.893 11.014 7.270 1.00 95.50 166 TRP A C 1
ATOM 1323 O O . TRP A 1 166 ? -4.066 11.120 7.621 1.00 95.50 166 TRP A O 1
ATOM 1333 N N . LEU A 1 167 ? -2.115 10.000 7.675 1.00 94.56 167 LEU A N 1
ATOM 1334 C CA . LEU A 1 167 ? -2.574 8.923 8.555 1.00 94.56 167 LEU A CA 1
ATOM 1335 C C . LEU A 1 167 ? -3.033 9.465 9.906 1.00 94.56 167 LEU A C 1
ATOM 1337 O O . LEU A 1 167 ? -4.082 9.058 10.386 1.00 94.56 167 LEU A O 1
ATOM 1341 N N . LYS A 1 168 ? -2.290 10.391 10.518 1.00 90.81 168 LYS A N 1
ATOM 1342 C CA . LYS A 1 168 ? -2.668 11.018 11.795 1.00 90.81 168 LYS A CA 1
ATOM 1343 C C . LYS A 1 168 ? -4.014 11.726 11.732 1.00 90.81 168 LYS A C 1
ATOM 1345 O O . LYS A 1 168 ? -4.814 11.580 12.650 1.00 90.81 168 LYS A O 1
ATOM 1350 N N . ALA A 1 169 ? -4.269 12.445 10.642 1.00 91.88 169 ALA A N 1
ATOM 1351 C CA . ALA A 1 169 ? -5.502 13.198 10.439 1.00 91.88 169 ALA A CA 1
ATOM 1352 C C . ALA A 1 169 ? -6.738 12.312 10.183 1.00 91.88 169 ALA A C 1
ATOM 1354 O O . ALA A 1 169 ? -7.860 12.819 10.153 1.00 91.88 169 ALA A O 1
ATOM 1355 N N . ARG A 1 170 ? -6.560 10.998 9.983 1.00 94.25 170 ARG A N 1
ATOM 1356 C CA . ARG A 1 170 ? -7.668 10.058 9.782 1.00 94.25 170 ARG A CA 1
ATOM 1357 C C . ARG A 1 170 ? -8.526 9.904 11.047 1.00 94.25 170 ARG A C 1
ATOM 1359 O O . ARG A 1 170 ? -7.961 9.768 12.136 1.00 94.25 170 ARG A O 1
ATOM 1366 N N . PRO A 1 171 ? -9.866 9.862 10.932 1.00 94.19 171 PRO A N 1
ATOM 1367 C CA . PRO A 1 171 ? -10.747 9.600 12.071 1.00 94.19 171 PRO A CA 1
ATOM 1368 C C . PRO A 1 171 ? -10.689 8.145 12.568 1.00 94.19 171 PRO A C 1
ATOM 1370 O O . PRO A 1 171 ? -11.018 7.891 13.725 1.00 94.19 171 PRO A O 1
ATOM 1373 N N . GLU A 1 172 ? -10.268 7.198 11.725 1.00 95.44 172 GLU A N 1
ATOM 1374 C CA . GLU A 1 172 ? -10.182 5.769 12.054 1.00 95.44 172 GLU A CA 1
ATOM 1375 C C . GLU A 1 172 ? -9.138 5.479 13.138 1.00 95.44 172 GLU A C 1
ATOM 1377 O O . GLU A 1 172 ? -8.076 6.104 13.159 1.00 95.44 172 GLU A O 1
ATOM 1382 N N . LYS A 1 173 ? -9.408 4.536 14.043 1.00 93.56 173 LYS A N 1
ATOM 1383 C CA . LYS A 1 173 ? -8.543 4.235 15.197 1.00 93.56 173 LYS A CA 1
ATOM 1384 C C . LYS A 1 173 ? -7.570 3.098 14.920 1.00 93.56 173 LYS A C 1
ATOM 1386 O O . LYS A 1 173 ? -6.437 3.158 15.401 1.00 93.56 173 LYS A O 1
ATOM 1391 N N . GLU A 1 174 ? -7.990 2.097 14.155 1.00 95.81 174 GLU A N 1
ATOM 1392 C CA . GLU A 1 174 ? -7.177 0.932 13.807 1.00 95.81 174 GLU A CA 1
ATOM 1393 C C . GLU A 1 174 ? -7.178 0.732 12.285 1.00 95.81 174 GLU A C 1
ATOM 1395 O O . GLU A 1 174 ? -8.208 0.469 11.669 1.00 95.81 174 GLU A O 1
ATOM 1400 N N . ILE A 1 175 ? -6.018 0.927 11.653 1.00 97.50 175 ILE A N 1
ATOM 1401 C CA . ILE A 1 175 ? -5.877 0.972 10.190 1.00 97.50 175 ILE A CA 1
ATOM 1402 C C . ILE A 1 175 ? -4.887 -0.098 9.737 1.00 97.50 175 ILE A C 1
ATOM 1404 O O . ILE A 1 175 ? -3.775 -0.177 10.258 1.00 97.50 175 ILE A O 1
ATOM 1408 N N . ALA A 1 176 ? -5.234 -0.877 8.715 1.00 98.25 176 ALA A N 1
ATOM 1409 C CA . ALA A 1 176 ? -4.263 -1.706 8.003 1.00 98.25 176 ALA A CA 1
ATOM 1410 C C . ALA A 1 176 ? -3.689 -0.940 6.806 1.00 98.25 176 ALA A C 1
ATOM 1412 O O . ALA A 1 176 ? -4.438 -0.358 6.028 1.00 98.25 176 ALA A O 1
ATOM 1413 N N . VAL A 1 177 ? -2.367 -0.940 6.635 1.00 98.69 177 VAL A N 1
ATOM 1414 C CA . VAL A 1 177 ? -1.676 -0.288 5.514 1.00 98.69 177 VAL A CA 1
ATOM 1415 C C . VAL A 1 177 ? -0.892 -1.332 4.730 1.00 98.69 177 VAL A C 1
ATOM 1417 O O . VAL A 1 177 ? 0.128 -1.833 5.201 1.00 98.69 177 VAL A O 1
ATOM 1420 N N . VAL A 1 178 ? -1.335 -1.625 3.508 1.00 98.81 178 VAL A N 1
ATOM 1421 C CA . VAL A 1 178 ? -0.682 -2.574 2.598 1.00 98.81 178 VAL A CA 1
ATOM 1422 C C . VAL A 1 178 ? 0.191 -1.826 1.591 1.00 98.81 178 VAL A C 1
ATOM 1424 O O . VAL A 1 178 ? -0.290 -1.093 0.723 1.00 98.81 178 VAL A O 1
ATOM 1427 N N . THR A 1 179 ? 1.504 -1.999 1.721 1.00 98.75 179 THR A N 1
ATOM 1428 C CA . THR A 1 179 ? 2.530 -1.195 1.044 1.00 98.75 179 THR A CA 1
ATOM 1429 C C . THR A 1 179 ? 3.76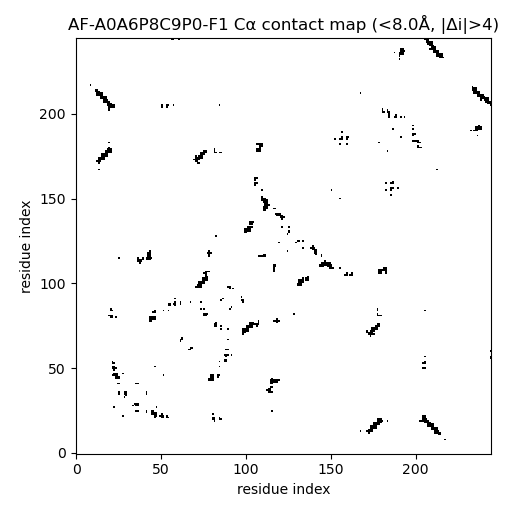2 -2.051 0.688 1.00 98.75 179 THR A C 1
ATOM 1431 O O . THR A 1 179 ? 3.643 -3.253 0.433 1.00 98.75 179 THR A O 1
ATOM 1434 N N . HIS A 1 180 ? 4.946 -1.448 0.589 1.00 98.31 180 HIS A N 1
ATOM 1435 C CA . HIS A 1 180 ? 6.131 -2.007 -0.053 1.00 98.31 180 HIS A CA 1
ATOM 1436 C C . HIS A 1 180 ? 7.373 -1.926 0.831 1.00 98.31 180 HIS A C 1
ATOM 1438 O O . HIS A 1 180 ? 7.434 -1.161 1.791 1.00 98.31 180 HIS A O 1
ATOM 1444 N N . SER A 1 181 ? 8.379 -2.728 0.493 1.00 94.81 181 SER A N 1
ATOM 1445 C CA . SER A 1 181 ? 9.590 -2.901 1.298 1.00 94.81 181 SER A CA 1
ATOM 1446 C C . SER A 1 181 ? 10.415 -1.630 1.472 1.00 94.81 181 SER A C 1
ATOM 1448 O O . SER A 1 181 ? 10.809 -1.333 2.600 1.00 94.81 181 SER A O 1
ATOM 1450 N N . VAL A 1 182 ? 10.709 -0.897 0.390 1.00 95.31 182 VAL A N 1
ATOM 1451 C CA . VAL A 1 182 ? 11.601 0.272 0.479 1.00 95.31 182 VAL A CA 1
ATOM 1452 C C . VAL A 1 182 ? 10.863 1.434 1.137 1.00 95.31 182 VAL A C 1
ATOM 1454 O O . VAL A 1 182 ? 11.423 2.091 2.012 1.00 95.31 182 VAL A O 1
ATOM 1457 N N . PHE A 1 183 ? 9.578 1.623 0.824 1.00 96.88 183 PHE A N 1
ATOM 1458 C CA . PHE A 1 183 ? 8.734 2.583 1.542 1.00 96.88 183 PHE A CA 1
ATOM 1459 C C . PHE A 1 183 ? 8.715 2.338 3.060 1.00 96.88 183 PHE A C 1
ATOM 1461 O O . PHE A 1 183 ? 9.000 3.256 3.831 1.00 96.88 183 PHE A O 1
ATOM 1468 N N . LEU A 1 184 ? 8.441 1.100 3.496 1.00 94.88 184 LEU A N 1
ATOM 1469 C CA . LEU A 1 184 ? 8.434 0.739 4.919 1.00 94.88 184 LEU A CA 1
ATOM 1470 C C . LEU A 1 184 ? 9.790 0.987 5.577 1.00 94.88 184 LEU A C 1
ATOM 1472 O O . LEU A 1 184 ? 9.833 1.546 6.668 1.00 94.88 184 LEU A O 1
ATOM 1476 N N . LEU A 1 185 ? 10.891 0.621 4.915 1.00 91.75 185 LEU A N 1
ATOM 1477 C CA . LEU A 1 185 ? 12.234 0.865 5.439 1.00 91.75 185 LEU A CA 1
ATOM 1478 C C . LEU A 1 185 ? 12.446 2.351 5.755 1.00 91.75 185 LEU A C 1
ATOM 1480 O O . LEU A 1 185 ? 12.889 2.688 6.851 1.00 91.75 185 LEU A O 1
ATOM 1484 N N . HIS A 1 186 ? 12.124 3.243 4.817 1.00 91.19 186 HIS A N 1
ATOM 1485 C CA . HIS A 1 186 ? 12.339 4.675 5.015 1.00 91.19 186 HIS A CA 1
ATOM 1486 C C . HIS A 1 186 ? 11.392 5.262 6.062 1.00 91.19 186 HIS A C 1
ATOM 1488 O O . HIS A 1 186 ? 11.863 5.937 6.972 1.00 91.19 186 HIS A O 1
ATOM 1494 N N . VAL A 1 187 ? 10.094 4.948 6.012 1.00 89.81 187 VAL A N 1
ATOM 1495 C CA . VAL A 1 187 ? 9.128 5.437 7.013 1.00 89.81 187 VAL A CA 1
ATOM 1496 C C . VAL A 1 187 ? 9.514 4.981 8.421 1.00 89.81 187 VAL A C 1
ATOM 1498 O O . VAL A 1 187 ? 9.548 5.786 9.349 1.00 89.81 187 VAL A O 1
ATOM 1501 N N . LEU A 1 188 ? 9.868 3.712 8.607 1.00 86.00 188 LEU A N 1
ATOM 1502 C CA . LEU A 1 188 ? 10.208 3.195 9.933 1.00 86.00 188 LEU A CA 1
ATOM 1503 C C . LEU A 1 188 ? 11.561 3.693 10.440 1.00 86.00 188 LEU A C 1
ATOM 1505 O O . LEU A 1 188 ? 11.713 3.892 11.644 1.00 86.00 188 LEU A O 1
ATOM 1509 N N . ASN A 1 189 ? 12.520 3.958 9.553 1.00 85.25 189 ASN A N 1
ATOM 1510 C CA . ASN A 1 189 ? 13.770 4.610 9.940 1.00 85.25 189 ASN A CA 1
ATOM 1511 C C . ASN A 1 189 ? 13.565 6.080 10.328 1.00 85.25 189 ASN A C 1
ATOM 1513 O O . ASN A 1 189 ? 14.250 6.557 11.230 1.00 85.25 189 ASN A O 1
ATOM 1517 N N . THR A 1 190 ? 12.625 6.783 9.690 1.00 84.25 190 THR A N 1
ATOM 1518 C CA . THR A 1 190 ? 12.298 8.179 10.020 1.00 84.25 190 THR A CA 1
ATOM 1519 C C . THR A 1 190 ? 11.508 8.301 11.326 1.00 84.25 190 THR A C 1
ATOM 1521 O O . THR A 1 190 ? 11.780 9.207 12.107 1.00 84.25 190 THR A O 1
ATOM 1524 N N . PHE A 1 191 ? 10.546 7.407 11.582 1.00 82.44 191 PHE A N 1
ATOM 1525 C CA . PHE A 1 191 ? 9.572 7.574 12.674 1.00 82.44 191 PHE A CA 1
ATOM 1526 C C . PHE A 1 191 ? 9.675 6.550 13.809 1.00 82.44 191 PHE A C 1
ATOM 1528 O O . PHE A 1 191 ? 9.135 6.791 14.887 1.00 82.44 191 PHE A O 1
ATOM 1535 N N . GLY A 1 192 ? 10.301 5.393 13.594 1.00 74.69 192 GLY A N 1
ATOM 1536 C CA . GLY A 1 192 ? 10.330 4.313 14.579 1.00 74.69 192 GLY A CA 1
ATOM 1537 C C . GLY A 1 192 ? 11.145 4.664 15.826 1.00 74.69 192 GLY A C 1
ATOM 1538 O O . GLY A 1 192 ? 12.237 5.221 15.722 1.00 74.69 192 GLY A O 1
ATOM 1539 N N . GLU A 1 193 ? 10.683 4.255 17.008 1.00 66.81 193 GLU A N 1
ATOM 1540 C CA . GLU A 1 193 ? 11.465 4.206 18.258 1.00 66.81 193 GLU A CA 1
ATOM 1541 C C . GLU A 1 193 ? 12.109 2.819 18.469 1.00 66.81 193 GLU A C 1
ATOM 1543 O O . GLU A 1 193 ? 11.646 1.829 17.913 1.00 66.81 193 GLU A O 1
ATOM 1548 N N . GLY A 1 194 ? 13.220 2.734 19.219 1.00 60.78 194 GLY A N 1
ATOM 1549 C CA . GLY A 1 194 ? 13.913 1.460 19.515 1.00 60.78 194 GLY A CA 1
ATOM 1550 C C . GLY A 1 194 ? 15.278 1.253 18.836 1.00 60.78 194 GLY A C 1
ATOM 1551 O O . GLY A 1 194 ? 15.820 2.168 18.205 1.00 60.78 194 GLY A O 1
ATOM 1552 N N . ASN A 1 195 ? 15.847 0.052 18.987 1.00 54.28 195 ASN A N 1
ATOM 1553 C CA . ASN A 1 195 ? 17.180 -0.302 18.485 1.00 54.28 195 ASN A CA 1
ATOM 1554 C C . ASN A 1 195 ? 17.216 -0.367 16.951 1.00 54.28 195 ASN A C 1
ATOM 1556 O O . ASN A 1 195 ? 16.297 -0.880 16.313 1.00 54.28 195 ASN A O 1
ATOM 1560 N N . LYS A 1 196 ? 18.316 0.104 16.342 1.00 54.91 196 LYS A N 1
ATOM 1561 C CA . LYS A 1 196 ? 18.504 0.083 14.877 1.00 54.91 196 LYS A CA 1
ATOM 1562 C C . LYS A 1 196 ? 18.260 -1.307 14.273 1.00 54.91 196 LYS A C 1
ATOM 1564 O O . LYS A 1 196 ? 17.686 -1.388 13.194 1.00 54.91 196 LYS A O 1
ATOM 1569 N N . SER A 1 197 ? 18.622 -2.388 14.965 1.00 51.50 197 SER A N 1
ATOM 1570 C CA . SER A 1 197 ? 18.463 -3.769 14.482 1.00 51.50 197 SER A CA 1
ATOM 1571 C C . SER A 1 197 ? 17.012 -4.189 14.216 1.00 51.50 197 SER A C 1
ATOM 1573 O O . SER A 1 197 ? 16.783 -5.016 13.342 1.00 51.50 197 SER A O 1
ATOM 1575 N N . GLU A 1 198 ? 16.029 -3.620 14.919 1.00 53.16 198 GLU A N 1
ATOM 1576 C CA . GLU A 1 198 ? 14.605 -3.948 14.729 1.00 53.16 198 GLU A CA 1
ATOM 1577 C C . GLU A 1 198 ? 13.954 -3.086 13.632 1.00 53.16 198 GLU A C 1
ATOM 1579 O O . GLU A 1 198 ? 13.057 -3.546 12.927 1.00 53.16 198 GLU A O 1
ATOM 1584 N N . LYS A 1 199 ? 14.459 -1.860 13.430 1.00 55.56 199 LYS A N 1
ATOM 1585 C CA . LYS A 1 199 ? 13.990 -0.914 12.397 1.00 55.56 199 LYS A CA 1
ATOM 1586 C C . LYS A 1 199 ? 14.568 -1.187 11.008 1.00 55.56 199 LYS A C 1
ATOM 1588 O O . LYS A 1 199 ? 13.912 -0.925 10.008 1.00 55.56 199 LYS A O 1
ATOM 1593 N N . SER A 1 200 ? 15.789 -1.724 10.954 1.00 56.34 200 SER A N 1
ATOM 1594 C CA . SER A 1 200 ? 16.550 -1.894 9.705 1.00 56.34 200 SER A CA 1
ATOM 1595 C C . SER A 1 200 ? 16.179 -3.153 8.923 1.00 56.34 200 SER A C 1
ATOM 1597 O O . SER A 1 200 ? 16.602 -3.310 7.779 1.00 56.34 200 SER A O 1
ATOM 1599 N N . ASN A 1 201 ? 15.429 -4.075 9.531 1.00 71.38 201 ASN A N 1
ATOM 1600 C CA . ASN A 1 201 ? 15.089 -5.329 8.877 1.00 71.38 201 ASN A CA 1
ATOM 1601 C C . ASN A 1 201 ? 13.925 -5.116 7.917 1.00 71.38 201 ASN A C 1
ATOM 1603 O O . ASN A 1 201 ? 12.796 -4.837 8.340 1.00 71.38 201 ASN A O 1
ATOM 1607 N N . PHE A 1 202 ? 14.212 -5.309 6.630 1.00 82.69 202 PHE A N 1
ATOM 1608 C CA . PHE A 1 202 ? 13.200 -5.376 5.587 1.00 82.69 202 PHE A CA 1
ATOM 1609 C C . PHE A 1 202 ? 12.072 -6.320 5.995 1.00 82.69 202 PHE A C 1
ATOM 1611 O O . PHE A 1 202 ? 12.309 -7.420 6.496 1.00 82.69 202 PHE A O 1
ATOM 1618 N N . PHE A 1 203 ? 10.841 -5.883 5.746 1.00 91.50 203 PHE A N 1
ATOM 1619 C CA . PHE A 1 203 ? 9.681 -6.751 5.870 1.00 91.50 203 PHE A CA 1
ATOM 1620 C C . PHE A 1 203 ? 9.814 -7.889 4.867 1.00 91.50 203 PHE A C 1
ATOM 1622 O O . PHE A 1 203 ? 10.132 -7.646 3.699 1.00 91.50 203 PHE A O 1
ATOM 1629 N N . LYS A 1 204 ? 9.528 -9.117 5.284 1.00 94.44 204 LYS A N 1
ATOM 1630 C CA . LYS A 1 204 ? 9.291 -10.238 4.374 1.00 94.44 204 LYS A CA 1
ATOM 1631 C C . LYS A 1 204 ? 7.985 -10.005 3.614 1.00 94.44 204 LYS A C 1
ATOM 1633 O O . LYS A 1 204 ? 7.133 -9.218 4.028 1.00 94.44 204 LYS A O 1
ATOM 1638 N N . ASN A 1 205 ? 7.836 -10.654 2.464 1.00 96.75 205 ASN A N 1
ATOM 1639 C CA . ASN A 1 205 ? 6.574 -10.612 1.731 1.00 96.75 205 ASN A CA 1
ATOM 1640 C C . ASN A 1 205 ? 5.425 -11.102 2.620 1.00 96.75 205 ASN A C 1
ATOM 1642 O O . ASN A 1 205 ? 5.556 -12.145 3.255 1.00 96.75 205 ASN A O 1
ATOM 1646 N N . CYS A 1 206 ? 4.322 -10.350 2.642 1.00 95.94 206 CYS A N 1
ATOM 1647 C CA . CYS A 1 206 ? 3.159 -10.613 3.494 1.00 95.94 206 CYS A CA 1
ATOM 1648 C C . CYS A 1 206 ? 3.437 -10.587 5.012 1.00 95.94 206 CYS A C 1
ATOM 1650 O O . CYS A 1 206 ? 2.654 -11.114 5.793 1.00 95.94 206 CYS A O 1
ATOM 1652 N N . GLU A 1 207 ? 4.528 -9.960 5.460 1.00 95.44 207 GLU A N 1
ATOM 1653 C CA . GLU A 1 207 ? 4.758 -9.734 6.891 1.00 95.44 207 GLU A CA 1
ATOM 1654 C C . GLU A 1 207 ? 3.870 -8.600 7.420 1.00 95.44 207 GLU A C 1
ATOM 1656 O O . GLU A 1 207 ? 3.771 -7.551 6.773 1.00 95.44 207 GLU A O 1
ATOM 1661 N N . LEU A 1 208 ? 3.286 -8.798 8.611 1.00 94.81 208 LEU A N 1
ATOM 1662 C CA . LEU A 1 208 ? 2.470 -7.819 9.328 1.00 94.81 208 LEU A CA 1
ATOM 1663 C C . LEU A 1 208 ? 3.189 -7.333 10.598 1.00 94.81 208 LEU A C 1
ATOM 1665 O O . LEU A 1 208 ? 3.633 -8.116 11.435 1.00 94.81 208 LEU A O 1
ATOM 1669 N N . ARG A 1 209 ? 3.277 -6.016 10.796 1.00 92.62 209 ARG A N 1
ATOM 1670 C CA . ARG A 1 209 ? 3.755 -5.429 12.061 1.00 92.62 209 ARG A CA 1
ATOM 1671 C C . ARG A 1 209 ? 2.782 -4.378 12.564 1.00 92.62 209 ARG A C 1
ATOM 1673 O O . ARG A 1 209 ? 2.448 -3.449 11.830 1.00 92.62 209 ARG A O 1
ATOM 1680 N N . SER A 1 210 ? 2.377 -4.489 13.823 1.00 93.00 210 SER A N 1
ATOM 1681 C CA . SER A 1 210 ? 1.438 -3.556 14.448 1.00 93.00 210 SER A CA 1
ATOM 1682 C C . SER A 1 210 ? 2.198 -2.499 15.241 1.00 93.00 210 SER A C 1
ATOM 1684 O O . SER A 1 210 ? 3.017 -2.812 16.111 1.00 93.00 210 SER A O 1
ATOM 1686 N N . MET A 1 211 ? 1.932 -1.232 14.944 1.00 91.00 211 MET A N 1
ATOM 1687 C CA . MET A 1 211 ? 2.600 -0.082 15.551 1.00 91.00 211 MET A CA 1
ATOM 1688 C C . MET A 1 211 ? 1.587 0.952 16.023 1.00 91.00 211 MET A C 1
ATOM 1690 O O . MET A 1 211 ? 0.554 1.149 15.393 1.00 91.00 211 MET A O 1
ATOM 1694 N N . THR A 1 212 ? 1.899 1.646 17.110 1.00 88.94 212 THR A N 1
ATOM 1695 C CA . THR A 1 212 ? 1.115 2.786 17.580 1.00 88.94 212 THR A CA 1
ATOM 1696 C C . THR A 1 212 ? 1.749 4.075 17.083 1.00 88.94 212 THR A C 1
ATOM 1698 O O . THR A 1 212 ? 2.954 4.275 17.248 1.00 88.94 212 THR A O 1
ATOM 1701 N N . ILE A 1 213 ? 0.933 4.972 16.533 1.00 86.19 213 ILE A N 1
ATOM 1702 C CA . ILE A 1 213 ? 1.303 6.376 16.356 1.00 86.19 213 ILE A CA 1
ATOM 1703 C C . ILE A 1 213 ? 1.071 7.099 17.686 1.00 86.19 213 ILE A C 1
ATOM 1705 O O . ILE A 1 213 ? -0.057 7.127 18.180 1.00 86.19 213 ILE A O 1
ATOM 1709 N N . VAL A 1 214 ? 2.132 7.685 18.245 1.00 80.06 214 VAL A N 1
ATOM 1710 C CA . VAL A 1 214 ? 2.074 8.536 19.443 1.00 80.06 214 VAL A CA 1
ATOM 1711 C C . VAL A 1 214 ? 2.446 9.980 19.091 1.00 80.06 214 VAL A C 1
ATOM 1713 O O . VAL A 1 214 ? 3.361 10.221 18.295 1.00 80.06 214 VAL A O 1
ATOM 1716 N N . ASP A 1 215 ? 1.729 10.946 19.671 1.00 67.62 215 ASP A N 1
ATOM 1717 C CA . ASP A 1 215 ? 2.117 12.360 19.643 1.00 67.62 215 ASP A CA 1
ATOM 1718 C C . ASP A 1 215 ? 3.161 12.627 20.732 1.00 67.62 215 ASP A C 1
ATOM 1720 O O . ASP A 1 215 ? 2.933 12.367 21.915 1.00 67.62 215 ASP A O 1
ATOM 1724 N N . GLY A 1 216 ? 4.319 13.157 20.333 1.00 55.19 216 GLY A N 1
ATOM 1725 C CA . GLY A 1 216 ? 5.432 13.475 21.228 1.00 55.19 216 GLY A CA 1
ATOM 1726 C C . GLY A 1 216 ? 5.175 14.635 22.195 1.00 55.19 216 GLY A C 1
ATOM 1727 O O . GLY A 1 216 ? 6.011 14.882 23.057 1.00 55.19 216 GLY A O 1
ATOM 1728 N N . SER A 1 217 ? 4.033 15.322 22.102 1.00 48.31 217 SER A N 1
ATOM 1729 C CA . SER A 1 217 ? 3.635 16.405 23.014 1.00 48.31 217 SER A CA 1
ATOM 1730 C C . SER A 1 217 ? 3.184 15.914 24.398 1.00 48.31 217 SER A C 1
ATOM 1732 O O . SER A 1 217 ? 3.025 16.720 25.313 1.00 48.31 217 SER A O 1
ATOM 1734 N N . ILE A 1 218 ? 3.034 14.599 24.596 1.00 44.19 218 ILE A N 1
ATOM 1735 C CA . ILE A 1 218 ? 2.732 13.988 25.898 1.00 44.19 218 ILE A CA 1
ATOM 1736 C C . ILE A 1 218 ? 4.026 13.436 26.517 1.00 44.19 218 ILE A C 1
ATOM 1738 O O . ILE A 1 218 ? 4.198 12.234 26.706 1.00 44.19 218 ILE A O 1
ATOM 1742 N N . SER A 1 219 ? 4.964 14.322 26.846 1.00 38.75 219 SER A N 1
ATOM 1743 C CA . SER A 1 219 ? 6.015 14.031 27.825 1.00 38.75 219 SER A CA 1
ATOM 1744 C C . SER A 1 219 ? 5.921 15.061 28.941 1.00 38.75 219 SER A C 1
ATOM 1746 O O . SER A 1 219 ? 6.310 16.214 28.770 1.00 38.75 219 SER A O 1
ATOM 1748 N N . GLY A 1 220 ? 5.353 14.660 30.077 1.00 37.44 220 GLY A N 1
ATOM 1749 C CA . GLY A 1 220 ? 5.325 15.498 31.267 1.00 37.44 220 GLY A CA 1
ATOM 1750 C C . GLY A 1 220 ? 6.734 15.713 31.813 1.00 37.44 220 GLY A C 1
ATOM 1751 O O . GLY A 1 220 ? 7.363 14.756 32.248 1.00 37.44 220 GLY A O 1
ATOM 1752 N N . SER A 1 221 ? 7.192 16.964 31.799 1.00 32.97 221 SER A N 1
ATOM 1753 C CA . SER A 1 221 ? 8.011 17.594 32.844 1.00 32.97 221 SER A CA 1
ATOM 1754 C C . SER A 1 221 ? 8.358 19.020 32.411 1.00 32.97 221 SER A C 1
ATOM 1756 O O . SER A 1 221 ? 9.018 19.213 31.389 1.00 32.97 221 SER A O 1
ATOM 1758 N N . ASP A 1 222 ? 7.925 20.001 33.200 1.00 36.03 222 ASP A N 1
ATOM 1759 C CA . ASP A 1 222 ? 8.343 21.400 33.118 1.00 36.03 222 ASP A CA 1
ATOM 1760 C C . ASP A 1 222 ? 9.876 21.537 33.131 1.00 36.03 222 ASP A C 1
ATOM 1762 O O . ASP A 1 222 ? 10.511 21.141 34.107 1.00 36.03 222 ASP A O 1
ATOM 1766 N N . CYS A 1 223 ? 10.466 22.137 32.088 1.00 25.55 223 CYS A N 1
ATOM 1767 C CA . CYS A 1 223 ? 11.553 23.125 32.208 1.00 25.55 223 CYS A CA 1
ATOM 1768 C C . CYS A 1 223 ? 11.945 23.701 30.827 1.00 25.55 223 CYS A C 1
ATOM 1770 O O . CYS A 1 223 ? 12.098 22.944 29.868 1.00 25.55 223 CYS A O 1
ATOM 1772 N N . PRO A 1 224 ? 12.175 25.024 30.697 1.00 36.62 224 PRO A N 1
ATOM 1773 C CA . PRO A 1 224 ? 12.500 25.645 29.419 1.00 36.62 224 PRO A CA 1
ATOM 1774 C C . PRO A 1 224 ? 13.997 25.521 29.110 1.00 36.62 224 PRO A C 1
ATOM 1776 O O . PRO A 1 224 ? 14.841 25.983 29.879 1.00 36.62 224 PRO A O 1
ATOM 1779 N N . SER A 1 225 ? 14.348 24.976 27.944 1.00 30.47 225 SER A N 1
ATOM 1780 C CA . SER A 1 225 ? 15.665 25.218 27.348 1.00 30.47 225 SER A CA 1
ATOM 1781 C C . SER A 1 225 ? 15.606 25.281 25.816 1.00 30.47 225 SER A C 1
ATOM 1783 O O . SER A 1 225 ? 14.692 24.765 25.186 1.00 30.47 225 SER A O 1
ATOM 1785 N N . LYS A 1 226 ? 16.542 26.070 25.279 1.00 32.00 226 LYS A N 1
ATOM 1786 C CA . LYS A 1 226 ? 16.569 26.821 24.008 1.00 32.00 226 LYS A CA 1
ATOM 1787 C C . LYS A 1 226 ? 16.430 25.996 22.710 1.00 32.00 226 LYS A C 1
ATOM 1789 O O . LYS A 1 226 ? 16.736 24.808 22.718 1.00 32.00 226 LYS A O 1
ATOM 1794 N N . PRO A 1 227 ? 16.055 26.644 21.583 1.00 34.50 227 PRO A N 1
ATOM 1795 C CA . PRO A 1 227 ? 15.840 25.961 20.314 1.00 34.50 227 PRO A CA 1
ATOM 1796 C C . PRO A 1 227 ? 17.183 25.598 19.679 1.00 34.50 227 PRO A C 1
ATOM 1798 O O . PRO A 1 227 ? 18.012 26.477 19.446 1.00 34.50 227 PRO A O 1
ATOM 1801 N N . ASN A 1 228 ? 17.379 24.318 19.371 1.00 33.28 228 ASN A N 1
ATOM 1802 C CA . ASN A 1 228 ? 18.375 23.894 18.398 1.00 33.28 228 ASN A CA 1
ATOM 1803 C C . ASN A 1 228 ? 17.652 23.354 17.167 1.00 33.28 228 ASN A C 1
ATOM 1805 O O . ASN A 1 228 ? 16.754 22.521 17.257 1.00 33.28 228 ASN A O 1
ATOM 1809 N N . SER A 1 229 ? 18.051 23.909 16.031 1.00 45.19 229 SER A N 1
ATOM 1810 C CA . SER A 1 229 ? 17.592 23.622 14.684 1.00 45.19 229 SER A CA 1
ATOM 1811 C C . SER A 1 229 ? 17.937 22.195 14.269 1.00 45.19 229 SER A C 1
ATOM 1813 O O . SER A 1 229 ? 19.086 21.912 13.953 1.00 45.19 229 SER A O 1
ATOM 1815 N N . GLU A 1 230 ? 16.924 21.341 14.284 1.00 38.81 230 GLU A N 1
ATOM 1816 C CA . GLU A 1 230 ? 16.656 20.205 13.396 1.00 38.81 230 GLU A CA 1
ATOM 1817 C C . GLU A 1 230 ? 15.280 19.708 13.862 1.00 38.81 230 GLU A C 1
ATOM 1819 O O . GLU A 1 230 ? 15.160 19.192 14.972 1.00 38.81 230 GLU A O 1
ATOM 1824 N N . GLU A 1 231 ? 14.212 19.974 13.099 1.00 37.00 231 GLU A N 1
ATOM 1825 C CA . GLU A 1 231 ? 12.859 19.523 13.457 1.00 37.00 231 GLU A CA 1
ATOM 1826 C C . GLU A 1 231 ? 12.825 17.989 13.442 1.00 37.00 231 GLU A C 1
ATOM 1828 O O . GLU A 1 231 ? 12.588 17.346 12.419 1.00 37.00 231 GLU A O 1
ATOM 1833 N N . VAL A 1 232 ? 13.096 17.386 14.599 1.00 47.62 232 VAL A N 1
ATOM 1834 C CA . VAL A 1 232 ? 12.770 15.989 14.865 1.00 47.62 232 VAL A CA 1
ATOM 1835 C C . VAL A 1 232 ? 11.259 15.856 14.680 1.00 47.62 232 VAL A C 1
ATOM 1837 O O . VAL A 1 232 ? 10.522 16.670 15.242 1.00 47.62 232 VAL A O 1
ATOM 1840 N N . PRO A 1 233 ? 10.762 14.859 13.929 1.00 53.09 233 PRO A N 1
ATOM 1841 C CA . PRO A 1 233 ? 9.329 14.687 13.792 1.00 53.09 233 PRO A CA 1
ATOM 1842 C C . PRO A 1 233 ? 8.701 14.525 15.181 1.00 53.09 233 PRO A C 1
ATOM 1844 O O . PRO A 1 233 ? 9.040 13.599 15.916 1.00 53.09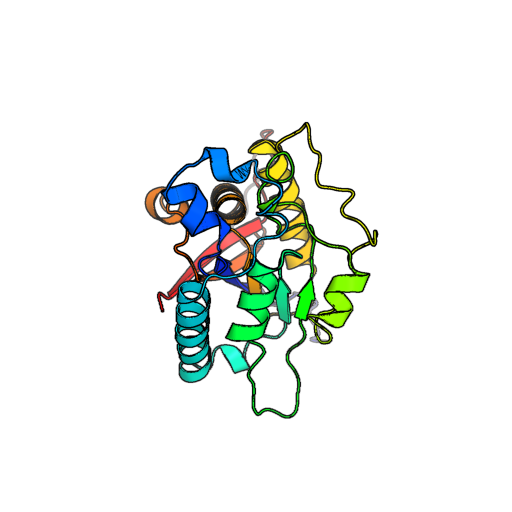 233 PRO A O 1
ATOM 1847 N N . GLU A 1 234 ? 7.755 15.398 15.538 1.00 64.44 234 GLU A N 1
ATOM 1848 C CA . GLU A 1 234 ? 6.967 15.263 16.778 1.00 64.44 234 GLU A CA 1
ATOM 1849 C C . GLU A 1 234 ? 6.179 13.938 16.803 1.00 64.44 234 GLU A C 1
ATOM 1851 O O . GLU A 1 234 ? 5.768 13.439 17.851 1.00 64.44 234 GLU A O 1
ATOM 1856 N N . THR A 1 235 ? 5.985 13.344 15.623 1.00 67.88 235 THR A N 1
ATOM 1857 C CA . THR A 1 235 ? 5.422 12.014 15.410 1.00 67.88 235 THR A CA 1
ATOM 1858 C C . THR A 1 235 ? 6.423 10.916 15.711 1.00 67.88 235 THR A C 1
ATOM 1860 O O . THR A 1 235 ? 7.503 10.890 15.125 1.00 67.88 235 THR A O 1
ATOM 1863 N N . LYS A 1 236 ? 5.997 9.913 16.481 1.00 74.38 236 LYS A N 1
ATOM 1864 C CA . LYS A 1 236 ? 6.773 8.686 16.651 1.00 74.38 236 LYS A CA 1
ATOM 1865 C C . LYS A 1 236 ? 5.925 7.435 16.448 1.00 74.38 236 LYS A C 1
ATOM 1867 O O . LYS A 1 236 ? 4.735 7.416 16.765 1.00 74.38 236 LYS A O 1
ATOM 1872 N N . LEU A 1 237 ? 6.551 6.392 15.909 1.00 71.50 237 LEU A N 1
ATOM 1873 C CA . LEU A 1 237 ? 5.995 5.050 15.772 1.00 71.50 237 LEU A CA 1
ATOM 1874 C C . LEU A 1 237 ? 6.620 4.139 16.820 1.00 71.50 237 LEU A C 1
ATOM 1876 O O . LEU A 1 237 ? 7.834 3.927 16.838 1.00 71.50 237 LEU A O 1
ATOM 1880 N N . LYS A 1 238 ? 5.777 3.556 17.667 1.00 73.69 238 LYS A N 1
ATOM 1881 C CA . LYS A 1 238 ? 6.200 2.573 18.659 1.00 73.69 238 LYS A CA 1
ATOM 1882 C C . LYS A 1 238 ? 5.688 1.197 18.261 1.00 73.69 238 LYS A C 1
ATOM 1884 O O . LYS A 1 238 ? 4.484 1.009 18.102 1.00 73.69 238 LYS A O 1
ATOM 1889 N N . LEU A 1 239 ? 6.601 0.243 18.085 1.00 69.88 239 LEU A N 1
ATOM 1890 C CA . LEU A 1 239 ? 6.243 -1.149 17.816 1.00 69.88 239 LEU A CA 1
ATOM 1891 C C . LEU A 1 239 ? 5.472 -1.722 19.014 1.00 69.88 239 LEU A C 1
ATOM 1893 O O . LEU A 1 239 ? 5.920 -1.583 20.152 1.00 69.88 239 LEU A O 1
ATOM 1897 N N . ILE A 1 240 ? 4.320 -2.344 18.753 1.00 73.69 240 ILE A N 1
ATOM 1898 C CA . ILE A 1 240 ? 3.457 -2.947 19.785 1.00 73.69 240 ILE A CA 1
ATOM 1899 C C . ILE A 1 240 ? 3.433 -4.467 19.651 1.00 73.69 240 ILE A C 1
ATOM 1901 O O . ILE A 1 240 ? 3.469 -5.172 20.654 1.00 73.69 240 ILE A O 1
ATOM 1905 N N . SER A 1 241 ? 3.381 -4.974 18.417 1.00 67.94 241 SER A N 1
ATOM 1906 C CA . SER A 1 241 ? 3.487 -6.402 18.133 1.00 67.94 241 SER A CA 1
ATOM 1907 C C . SER A 1 241 ? 4.173 -6.644 16.794 1.00 67.94 241 SER A C 1
ATOM 1909 O O . SER A 1 241 ? 4.104 -5.832 15.865 1.00 67.94 241 SER A O 1
ATOM 1911 N N . LEU A 1 242 ? 4.850 -7.785 16.710 1.00 59.47 242 LEU A N 1
ATOM 1912 C CA . LEU A 1 242 ? 5.415 -8.312 15.481 1.00 59.47 242 LEU A CA 1
ATOM 1913 C C . LEU A 1 242 ? 4.742 -9.657 15.227 1.00 59.47 242 LEU A C 1
ATOM 1915 O O . LEU A 1 242 ? 4.854 -10.564 16.049 1.00 59.47 242 LEU A O 1
ATOM 1919 N N . GLU A 1 243 ? 4.005 -9.761 14.125 1.00 60.16 243 GLU A N 1
ATOM 1920 C CA . GLU A 1 243 ? 3.217 -10.944 13.796 1.00 60.16 243 GLU A CA 1
ATOM 1921 C C . GLU A 1 243 ? 3.728 -11.502 12.470 1.00 60.16 243 GLU A C 1
ATOM 1923 O O . GLU A 1 243 ? 3.607 -10.893 11.410 1.00 60.16 243 GLU A O 1
ATOM 1928 N N . SER A 1 244 ? 4.365 -12.667 12.538 1.00 51.81 244 SER A N 1
ATOM 1929 C CA . SER A 1 244 ? 4.703 -13.427 11.335 1.00 51.81 244 SER A CA 1
ATOM 1930 C C . SER A 1 244 ? 3.597 -14.451 11.124 1.00 51.81 244 SER A C 1
ATOM 1932 O O . SER A 1 244 ? 3.346 -15.250 12.025 1.00 51.81 244 SER A O 1
ATOM 1934 N N . ALA A 1 245 ? 2.927 -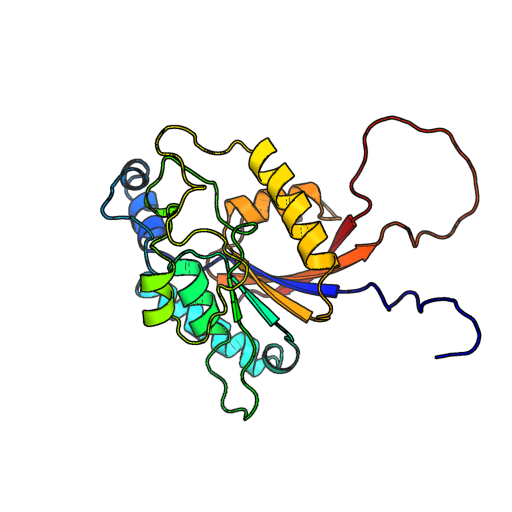14.372 9.972 1.00 45.91 245 ALA A N 1
ATOM 1935 C CA . ALA A 1 245 ? 2.113 -15.469 9.458 1.00 45.91 245 ALA A CA 1
ATOM 1936 C C . ALA A 1 245 ? 3.017 -16.633 9.021 1.00 45.91 245 ALA A C 1
ATOM 1938 O O . ALA A 1 245 ? 4.149 -16.352 8.547 1.00 45.91 245 ALA A O 1
#

=== Feature glossary ===
The features interleaved in this record are:

— What the protein is —

Sequence gives the chain of amino acids in standard one-letter code (A=alanine, C=cysteine, …, Y=tyrosine), read N→C. It is the only feature that is directly encoded by the gene; all structural features are derived from the folded form of this sequence.

Database cross-references. InterPro integrates a dozen domain/family signature databases into unified entries with residue-range hits. GO terms attach function/process/location labels with evidence codes. CATH codes position the fold in a four-level structural taxonomy. Organism is the NCBI-taxonomy species name.

— Where its atoms are —

Atomic coordinates in PDBx/mmCIF format — the same representation the Protein Data Bank distributes. Each line of the _atom_site loop places one backbone atom in Cartesian space (units: ångströms, origin: arbitrary).

The six renders are orthographic views along the three Cartesian axes in both directions. Representation (cartoon, sticks, or surface) and color scheme (sequence-rainbow or by-chain) vary across proteins so the training set covers all the common visualization conventions.

— Local backbone conformation —

Eight-state secondary structure (DSSP): H is the canonical α-helix, G the tighter 3₁₀-helix, I the wider π-helix; E/B are β-structure, T and S are turns and bends, and '-' is everything else. DSSP derives these from the pattern of main-chain N–H···O=C hydrogen bonds, not from the sequence.

P-SEA three-state annotation labels each residue as helix, strand, or coil based purely on the geometry of the Cα trace. It serves as a fallback when the full backbone (and thus DSSP) is unavailable.

The φ/ψ torsion pair specifies the backbone conformation at each residue. φ rotates about the N–Cα bond, ψ about the Cα–C bond. Steric clashes forbid most of the (φ, ψ) plane — the allowed regions (α-helix basin, β-sheet basin, left-handed helix) are the Ramachandran-allowed regions.

— Global shape and packing —

The geometric summary reports three shape descriptors. Rg (radius of gyration) measures how spread out the Cα atoms are about their centre of mass; compact globular proteins have small Rg, elongated or unfolded ones large. Cα contacts (<8 Å, |i−j|>4) count long-range residue pairs in spatial proximity — high for tightly packed folds, near zero for rods or random coil. The bounding-box extents give the protein's footprint along x, y, z in Å.

Solvent-accessible surface area (SASA) is the area in Å² traced out by the centre of a 1.4 Å probe sphere (a water molecule) rolled over the protein's van der Waals surface (Shrake–Rupley / Lee–Richards construction). Buried residues have near-zero SASA; fully exposed residues can exceed 200 Å². The total SASA scales roughly with the number of surface residues.

The contact map is a binary N×N matrix image: pixel (i, j) is dark where Cα_i and Cα_j are within 8 Å and |i−j|>4. Because the |i−j|>4 filter removes local helical contacts, off-diagonal stripes parallel to the main diagonal indicate parallel β-sheets; stripes perpendicular to it indicate antiparallel β-sheets. The Ramachandran plot scatters every residue's (φ, ψ) pair against the sterically allowed regions. The PAE heatmap renders the predicted-aligned-error matrix.

— Structural neighborhood —

3Di is Foldseek's structural alphabet. Each residue is assigned one of twenty discrete states based on how its Cα sits relative to its spatial (not sequential) neighbors. Aligning 3Di strings finds structural homologs roughly as well as full 3D superposition, but orders of magnitude faster.

Nearest PDB neighbors are the top structural matches found by Foldseek when searching this structure against the entire Protein Data Bank. Each hit reports a TM-score (0 to 1; >0.5 almost 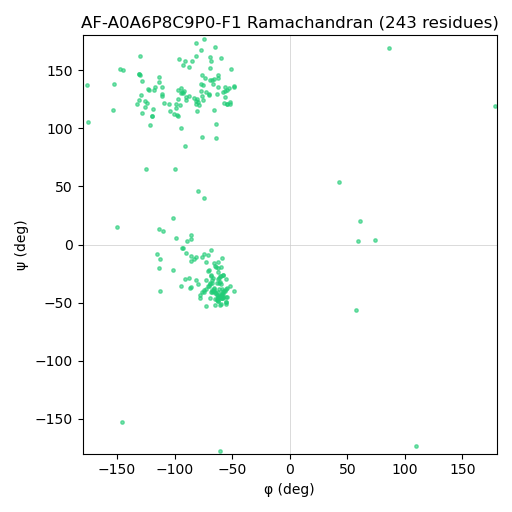always implies the same fold) and an E-value. These are *structural* homologs — they may share no detectable sequence similarity.

— Confidence and disorder —

For AlphaFold models, the B-factor field carries pLDDT — the model's own estimate of local accuracy on a 0–100 scale. Regions with pLDDT<50 should be treated as essentially unmodeled; they often correspond to intrinsically disordered segments.

Crystallographic B-factors measure how much each atom's electron density is smeared out, in Å². They rise in mobile loops and surface residues and fall in the buried interior. In AlphaFold models this column is repurposed to hold pLDDT instead.

Predicted aligned error is AlphaFold's pairwise confidence. Unlike pLDDT (per-residue), PAE is per-residue-pair and captures whether two parts of the structure are correctly placed relative to each other. Units are ångströms of expected positional error.